Protein AF-D3AL12-F1 (afdb_monomer_lite)

Radius of gyration: 32.36 Å; chains: 1; bounding box: 87×73×78 Å

Organism: NCBI:txid566550

Structure (mmCIF, N/CA/C/O backbone):
data_AF-D3AL12-F1
#
_entry.id   AF-D3AL12-F1
#
loop_
_atom_site.group_PDB
_atom_site.id
_atom_site.type_symbol
_atom_site.label_atom_id
_atom_site.label_alt_id
_atom_site.label_comp_id
_atom_site.label_asym_id
_atom_site.label_entity_id
_atom_site.label_seq_id
_atom_site.pdbx_PDB_ins_code
_atom_site.Cartn_x
_atom_site.Cartn_y
_atom_site.Cartn_z
_atom_site.occupancy
_atom_site.B_iso_or_equiv
_atom_site.auth_seq_id
_atom_site.auth_comp_id
_atom_site.auth_asym_id
_atom_site.auth_atom_id
_atom_site.pdbx_PDB_model_num
ATOM 1 N N . MET A 1 1 ? 60.677 17.720 -54.239 1.00 54.62 1 MET A N 1
ATOM 2 C CA . MET A 1 1 ? 59.273 17.806 -53.771 1.00 54.62 1 MET A CA 1
ATOM 3 C C . MET A 1 1 ? 59.034 17.147 -52.414 1.00 54.62 1 MET A C 1
ATOM 5 O O . MET A 1 1 ? 58.864 17.892 -51.467 1.00 54.62 1 MET A O 1
ATOM 9 N N . PHE A 1 2 ? 59.067 15.814 -52.246 1.00 54.09 2 PHE A N 1
ATOM 10 C CA . PHE A 1 2 ? 58.870 15.206 -50.907 1.00 54.09 2 PHE A CA 1
ATOM 11 C C . PHE A 1 2 ? 60.016 15.479 -49.919 1.00 54.09 2 PHE A C 1
ATOM 13 O O . PHE A 1 2 ? 59.763 15.647 -48.732 1.00 54.09 2 PHE A O 1
ATOM 20 N N . ARG A 1 3 ? 61.263 15.560 -50.406 1.00 66.94 3 ARG A N 1
ATOM 21 C CA . ARG A 1 3 ? 62.426 15.942 -49.585 1.00 66.94 3 ARG A CA 1
ATOM 22 C C . ARG A 1 3 ? 62.374 17.410 -49.157 1.00 66.94 3 ARG A C 1
ATOM 24 O O . ARG A 1 3 ? 62.527 17.669 -47.975 1.00 66.94 3 ARG A O 1
ATOM 31 N N . ASP A 1 4 ? 62.018 18.321 -50.064 1.00 63.38 4 ASP A N 1
ATOM 32 C CA . ASP A 1 4 ? 61.821 19.741 -49.727 1.00 63.38 4 ASP A CA 1
ATOM 33 C C . ASP A 1 4 ? 60.682 19.941 -48.723 1.00 63.38 4 ASP A C 1
ATOM 35 O O . ASP A 1 4 ? 60.802 20.737 -47.802 1.00 63.38 4 ASP A O 1
ATOM 39 N N . LEU A 1 5 ? 59.586 19.183 -48.851 1.00 65.75 5 LEU A N 1
ATOM 40 C CA . LEU A 1 5 ? 58.476 19.238 -47.899 1.00 65.75 5 LEU A CA 1
ATOM 41 C C . LEU A 1 5 ? 58.889 18.717 -46.514 1.00 65.75 5 LEU A C 1
ATOM 43 O O . LEU A 1 5 ? 58.477 19.287 -45.508 1.00 65.75 5 LEU A O 1
ATOM 47 N N . LEU A 1 6 ? 59.726 17.674 -46.461 1.00 70.00 6 LEU A N 1
ATOM 48 C CA . LEU A 1 6 ? 60.298 17.146 -45.221 1.00 70.00 6 LEU A CA 1
ATOM 49 C C . LEU A 1 6 ? 61.289 18.119 -44.581 1.00 70.00 6 LEU A C 1
ATOM 51 O O . LEU A 1 6 ? 61.258 18.272 -43.365 1.00 70.00 6 LEU A O 1
ATOM 55 N N . ASP A 1 7 ? 62.136 18.778 -45.370 1.00 69.19 7 ASP A N 1
ATOM 56 C CA . ASP A 1 7 ? 63.105 19.756 -44.870 1.00 69.19 7 ASP A CA 1
ATOM 57 C C . ASP A 1 7 ? 62.412 21.035 -44.386 1.00 69.19 7 ASP A C 1
ATOM 59 O O . ASP A 1 7 ? 62.738 21.531 -43.310 1.00 69.19 7 ASP A O 1
ATOM 63 N N . ILE A 1 8 ? 61.357 21.489 -45.073 1.00 66.81 8 ILE A N 1
ATOM 64 C CA . ILE A 1 8 ? 60.475 22.562 -44.592 1.00 66.81 8 ILE A CA 1
ATOM 65 C C . ILE A 1 8 ? 59.798 22.140 -43.281 1.00 66.81 8 ILE A C 1
ATOM 67 O O . ILE A 1 8 ? 59.837 22.893 -42.312 1.00 66.81 8 ILE A O 1
ATOM 71 N N . LEU A 1 9 ? 59.238 20.927 -43.192 1.00 64.44 9 LEU A N 1
ATOM 72 C CA . LEU A 1 9 ? 58.668 20.401 -41.943 1.00 64.44 9 LEU A CA 1
ATOM 73 C C . LEU A 1 9 ? 59.709 20.363 -40.822 1.00 64.44 9 LEU A C 1
ATOM 75 O O . LEU A 1 9 ? 59.401 20.706 -39.687 1.00 64.44 9 LEU A O 1
ATOM 79 N N . LYS A 1 10 ? 60.945 19.975 -41.135 1.00 68.44 10 LYS A N 1
ATOM 80 C CA . LYS A 1 10 ? 62.045 19.840 -40.181 1.00 68.44 10 LYS A CA 1
ATOM 81 C C . LYS A 1 10 ? 62.538 21.194 -39.682 1.00 68.44 10 LYS A C 1
ATOM 83 O O . LYS A 1 10 ? 62.770 21.325 -38.483 1.00 68.44 10 LYS A O 1
ATOM 88 N N . ASP A 1 11 ? 62.631 22.197 -40.551 1.00 65.06 11 ASP A N 1
ATOM 89 C CA . ASP A 1 11 ? 62.989 23.571 -40.188 1.00 65.06 11 ASP A CA 1
ATOM 90 C C . ASP A 1 11 ? 61.861 24.280 -39.430 1.00 65.06 11 ASP A C 1
ATOM 92 O O . ASP A 1 11 ? 62.128 24.969 -38.440 1.00 65.06 11 ASP A O 1
ATOM 96 N N . PHE A 1 12 ? 60.595 24.042 -39.797 1.00 60.00 12 PHE A N 1
ATOM 97 C CA . PHE A 1 12 ? 59.445 24.464 -38.996 1.00 60.00 12 PHE A CA 1
ATOM 98 C C . PHE A 1 12 ? 59.455 23.786 -37.622 1.00 60.00 12 PHE A C 1
ATOM 100 O O . PHE A 1 12 ? 59.363 24.491 -36.622 1.00 60.00 12 PHE A O 1
ATOM 107 N N . LEU A 1 13 ? 59.667 22.465 -37.533 1.00 61.72 13 LEU A N 1
ATOM 108 C CA . LEU A 1 13 ? 59.820 21.753 -36.258 1.00 61.72 13 LEU A CA 1
ATOM 109 C C . LEU A 1 13 ? 60.964 22.339 -35.427 1.00 61.72 13 LEU A C 1
ATOM 111 O O . LEU A 1 13 ? 60.767 22.607 -34.250 1.00 61.72 13 LEU A O 1
ATOM 115 N N . LYS A 1 14 ? 62.140 22.594 -36.012 1.00 64.81 14 LYS A N 1
ATOM 116 C CA . LYS A 1 14 ? 63.306 23.148 -35.297 1.00 64.81 14 LYS A CA 1
ATOM 117 C C . LYS A 1 14 ? 63.025 24.536 -34.718 1.00 64.81 14 LYS A C 1
ATOM 119 O O . LYS A 1 14 ? 63.394 24.820 -33.580 1.00 64.81 14 LYS A O 1
ATOM 124 N N . LYS A 1 15 ? 62.352 25.392 -35.493 1.00 62.16 15 LYS A N 1
ATOM 125 C CA . LYS A 1 15 ? 61.996 26.765 -35.101 1.00 62.16 15 LYS A CA 1
ATOM 126 C C . LYS A 1 15 ? 60.856 26.792 -34.079 1.00 62.16 15 LYS A C 1
ATOM 128 O O . LYS A 1 15 ? 60.861 27.623 -33.175 1.00 62.16 15 LYS A O 1
ATOM 133 N N . ILE A 1 16 ? 59.930 25.841 -34.182 1.00 58.84 16 ILE A N 1
ATOM 134 C CA . ILE A 1 16 ? 58.832 25.627 -33.238 1.00 58.84 16 ILE A CA 1
ATOM 135 C C . ILE A 1 16 ? 59.374 25.050 -31.913 1.00 58.84 16 ILE A C 1
ATOM 137 O O . ILE A 1 16 ? 58.969 25.512 -30.848 1.00 58.84 16 ILE A O 1
ATOM 141 N N . ILE A 1 17 ? 60.344 24.121 -31.942 1.00 57.97 17 ILE A N 1
ATOM 142 C CA . ILE A 1 17 ? 60.950 23.456 -30.761 1.00 57.97 17 ILE A CA 1
ATOM 143 C C . ILE A 1 17 ? 61.729 24.423 -29.862 1.00 57.97 17 ILE A C 1
ATOM 145 O O . ILE A 1 17 ? 61.817 24.208 -28.656 1.00 57.97 17 ILE A O 1
ATOM 149 N N . SER A 1 18 ? 62.232 25.532 -30.408 1.00 60.66 18 SER A N 1
ATOM 150 C CA . SER A 1 18 ? 62.944 26.552 -29.629 1.00 60.66 18 SER A CA 1
ATOM 151 C C . SER A 1 18 ? 62.021 27.448 -28.780 1.00 60.66 18 SER A C 1
ATOM 153 O O . SER A 1 18 ? 62.519 28.275 -28.013 1.00 60.66 18 SER A O 1
ATOM 155 N N . SER A 1 19 ? 60.692 27.31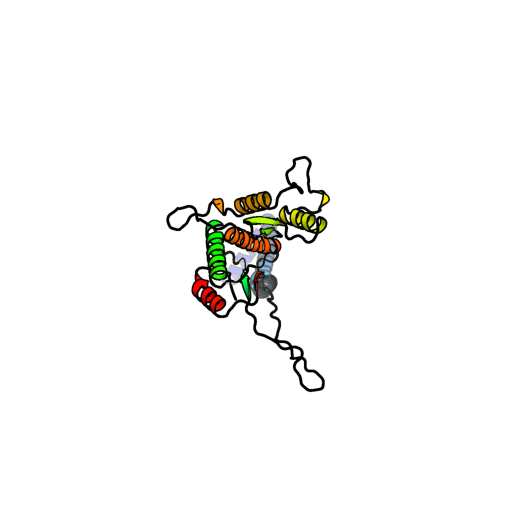8 -28.898 1.00 68.69 19 SER A N 1
ATOM 156 C CA . SER A 1 19 ? 59.721 28.149 -28.180 1.00 68.69 19 SER A CA 1
ATOM 157 C C . SER A 1 19 ? 59.161 27.433 -26.949 1.00 68.69 19 SER A C 1
ATOM 159 O O . SER A 1 19 ? 58.589 26.348 -27.049 1.00 68.69 19 SER A O 1
ATOM 161 N N . ARG A 1 20 ? 59.237 28.085 -25.778 1.00 67.31 20 ARG A N 1
ATOM 162 C CA . ARG A 1 20 ? 58.639 27.612 -24.507 1.00 67.31 20 ARG A CA 1
ATOM 163 C C . ARG A 1 20 ? 57.138 27.297 -24.636 1.00 67.31 20 ARG A C 1
ATOM 165 O O . ARG A 1 20 ? 56.613 26.483 -23.883 1.00 67.31 20 ARG A O 1
ATOM 172 N N . LEU A 1 21 ? 56.469 27.907 -25.616 1.00 71.88 21 LEU A N 1
ATOM 173 C CA . LEU A 1 21 ? 55.052 27.714 -25.920 1.00 71.88 21 LEU A CA 1
ATOM 174 C C . LEU A 1 21 ? 54.753 26.341 -26.560 1.00 71.88 21 LEU A C 1
ATOM 176 O O . LEU A 1 21 ? 53.664 25.809 -26.363 1.00 71.88 21 LEU A O 1
ATOM 180 N N . LEU A 1 22 ? 55.714 25.734 -27.275 1.00 74.19 22 LEU A N 1
ATOM 181 C CA . LEU A 1 22 ? 55.551 24.390 -27.851 1.00 74.19 22 LEU A CA 1
ATOM 182 C C . LEU A 1 22 ? 55.532 23.334 -26.743 1.00 74.19 22 LEU A C 1
ATOM 184 O O . LEU A 1 22 ? 54.656 22.476 -26.726 1.00 74.19 22 LEU A O 1
ATOM 188 N N . VAL A 1 23 ? 56.461 23.416 -25.787 1.00 77.12 23 VAL A N 1
ATOM 189 C CA . VAL A 1 23 ? 56.528 22.459 -24.669 1.00 77.12 23 VAL A CA 1
ATOM 190 C C . VAL A 1 23 ? 55.186 22.406 -23.931 1.00 77.12 23 VAL A C 1
ATOM 192 O O . VAL A 1 23 ? 54.671 21.321 -23.673 1.00 77.12 23 VAL A O 1
ATOM 195 N N . LEU A 1 24 ? 54.567 23.567 -23.692 1.00 79.44 24 LEU A N 1
ATOM 196 C CA . LEU A 1 24 ? 53.221 23.658 -23.125 1.00 79.44 24 LEU A CA 1
ATOM 197 C C . LEU A 1 24 ? 52.155 23.029 -24.043 1.00 79.44 24 LEU A C 1
ATOM 199 O O . LEU A 1 24 ? 51.306 22.278 -23.572 1.00 79.44 24 LEU A O 1
ATOM 203 N N . GLY A 1 25 ? 52.223 23.284 -25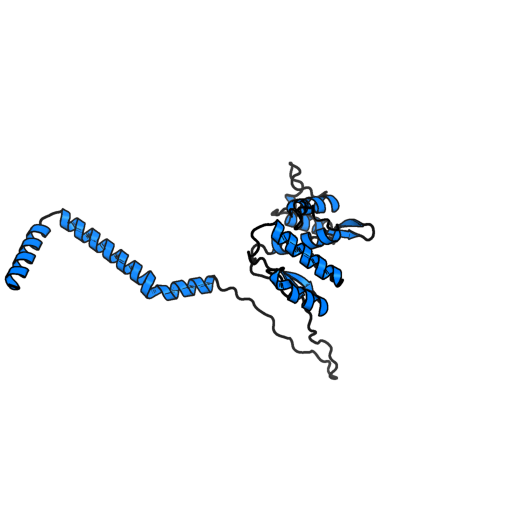.353 1.00 82.69 25 GLY A N 1
ATOM 204 C CA . GLY A 1 25 ? 51.312 22.702 -26.342 1.00 82.69 25 GLY A CA 1
ATOM 205 C C . GLY A 1 25 ? 51.366 21.172 -26.405 1.00 82.69 25 GLY A C 1
ATOM 206 O O . GLY A 1 25 ? 50.322 20.528 -26.443 1.00 82.69 25 GLY A O 1
ATOM 207 N N . VAL A 1 26 ? 52.560 20.574 -26.349 1.00 83.81 26 VAL A N 1
ATOM 208 C CA . VAL A 1 26 ? 52.730 19.109 -26.337 1.00 83.81 26 VAL A CA 1
ATOM 209 C C . VAL A 1 26 ? 52.157 18.499 -25.066 1.00 83.81 26 VAL A C 1
ATOM 211 O O . VAL A 1 26 ? 51.482 17.476 -25.146 1.00 83.81 26 VAL A O 1
ATOM 214 N N . ILE A 1 27 ? 52.365 19.135 -23.910 1.00 85.69 27 ILE A N 1
ATOM 215 C CA . ILE A 1 27 ? 51.785 18.673 -22.643 1.00 85.69 27 ILE A CA 1
ATOM 216 C C . ILE A 1 27 ? 50.254 18.714 -22.718 1.00 85.69 27 ILE A C 1
ATOM 218 O O . ILE A 1 27 ? 49.603 17.720 -22.398 1.00 85.69 27 ILE A O 1
ATOM 222 N N . CYS A 1 28 ? 49.672 19.809 -23.216 1.00 86.38 28 CYS A N 1
ATOM 223 C CA . CYS A 1 28 ? 48.225 19.912 -23.404 1.00 86.38 28 CYS A CA 1
ATOM 224 C C . CYS A 1 28 ? 47.688 18.837 -24.361 1.00 86.38 28 CYS A C 1
ATOM 226 O O . CYS A 1 28 ? 46.698 18.182 -24.044 1.00 86.38 28 CYS A O 1
ATOM 228 N N . ILE A 1 29 ? 48.344 18.610 -25.503 1.00 89.75 29 ILE A N 1
ATOM 229 C CA . ILE A 1 29 ? 47.936 17.576 -26.467 1.00 89.75 29 ILE A CA 1
ATOM 230 C C . ILE A 1 29 ? 48.035 16.179 -25.846 1.00 89.75 29 ILE A C 1
ATOM 232 O O . ILE A 1 29 ? 47.125 15.374 -26.029 1.00 89.75 29 ILE A O 1
ATOM 236 N N . ALA A 1 30 ? 49.085 15.892 -25.075 1.00 90.62 30 ALA A N 1
ATOM 237 C CA . ALA A 1 30 ? 49.233 14.615 -24.382 1.00 90.62 30 ALA A CA 1
ATOM 238 C C . ALA A 1 30 ? 48.115 14.390 -23.348 1.00 90.62 30 ALA A C 1
ATOM 240 O O . ALA A 1 30 ? 47.556 13.295 -23.271 1.00 90.62 30 ALA A O 1
ATOM 241 N N . MET A 1 31 ? 47.730 15.430 -22.601 1.00 91.69 31 MET A N 1
ATOM 242 C CA . MET A 1 31 ? 46.594 15.369 -21.674 1.00 91.69 31 MET A CA 1
ATOM 243 C C . MET A 1 31 ? 45.267 15.131 -22.406 1.00 91.69 31 MET A C 1
ATOM 245 O O . MET A 1 31 ? 44.483 14.277 -21.988 1.00 91.69 31 MET A O 1
ATOM 249 N N . TYR A 1 32 ? 45.028 15.830 -23.521 1.00 92.50 32 TYR A N 1
ATOM 250 C CA . TYR A 1 32 ? 43.837 15.621 -24.349 1.00 92.50 32 TYR A CA 1
ATOM 251 C C . TYR A 1 32 ? 43.793 14.217 -24.952 1.00 92.50 32 TYR A C 1
ATOM 253 O O . TYR A 1 32 ? 42.749 13.571 -24.907 1.00 92.50 32 TYR A O 1
ATOM 261 N N . ALA A 1 33 ? 44.917 13.706 -25.455 1.00 93.81 33 ALA A N 1
ATOM 262 C CA . ALA A 1 33 ? 45.008 12.342 -25.966 1.00 93.81 33 ALA A CA 1
ATOM 263 C C . ALA A 1 33 ? 44.697 11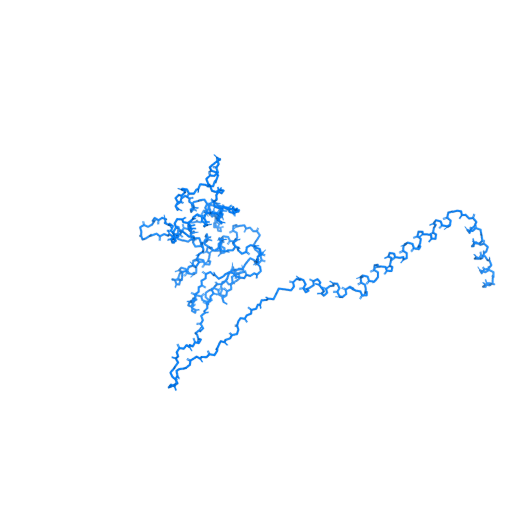.308 -24.871 1.00 93.81 33 ALA A C 1
ATOM 265 O O . ALA A 1 33 ? 43.967 10.350 -25.123 1.00 93.81 33 ALA A O 1
ATOM 266 N N . GLY A 1 34 ? 45.170 11.535 -23.639 1.00 93.44 34 GLY A N 1
ATOM 267 C CA . GLY A 1 34 ? 44.828 10.704 -22.483 1.00 93.44 34 GLY A CA 1
ATOM 268 C C . GLY A 1 34 ? 43.331 10.714 -22.155 1.00 93.44 34 GLY A C 1
ATOM 269 O O . GLY A 1 34 ? 42.748 9.659 -21.903 1.00 93.44 34 GLY A O 1
ATOM 270 N N . LEU A 1 35 ? 42.682 11.881 -22.214 1.00 91.00 35 LEU A N 1
ATOM 271 C CA . LEU A 1 35 ? 41.234 12.005 -22.011 1.00 91.00 35 LEU A CA 1
ATOM 272 C C . LEU A 1 35 ? 40.434 11.314 -23.118 1.00 91.00 35 LEU A C 1
ATOM 274 O O . LEU A 1 35 ? 39.498 10.580 -22.811 1.00 91.00 35 LEU A O 1
ATOM 278 N N . ILE A 1 36 ? 40.822 11.499 -24.382 1.00 93.38 36 ILE A N 1
ATOM 279 C CA . ILE A 1 36 ? 40.181 10.844 -25.530 1.00 93.38 36 ILE A CA 1
ATOM 280 C C . ILE A 1 36 ? 40.314 9.326 -25.409 1.00 93.38 36 ILE A C 1
ATOM 282 O O . ILE A 1 36 ? 39.330 8.615 -25.581 1.00 93.38 36 ILE A O 1
ATOM 286 N N . HIS A 1 37 ? 41.497 8.823 -25.049 1.00 92.00 37 HIS A N 1
ATOM 287 C CA . HIS A 1 37 ? 41.706 7.395 -24.829 1.00 92.00 37 HIS A CA 1
ATOM 288 C C . HIS A 1 37 ? 40.830 6.858 -23.689 1.00 92.00 37 HIS A C 1
ATOM 290 O O . HIS A 1 37 ? 40.201 5.810 -23.832 1.00 92.00 37 HIS A O 1
ATOM 296 N N . LYS A 1 38 ? 40.736 7.589 -22.571 1.00 89.38 38 LYS A N 1
ATOM 297 C CA . LYS A 1 38 ? 39.891 7.196 -21.437 1.00 89.38 38 LYS A CA 1
ATOM 298 C C . LYS A 1 38 ? 38.402 7.209 -21.789 1.00 89.38 38 LYS A C 1
ATOM 300 O O . LYS A 1 38 ? 37.692 6.283 -21.408 1.00 89.38 38 LYS A O 1
ATOM 305 N N . LEU A 1 39 ? 37.943 8.217 -22.532 1.00 87.69 39 LEU A N 1
ATOM 306 C CA . LEU A 1 39 ? 36.569 8.292 -23.031 1.00 87.69 39 LEU A CA 1
ATOM 307 C C . LEU A 1 39 ? 36.269 7.159 -24.009 1.00 87.69 39 LEU A C 1
ATOM 309 O O . LEU A 1 39 ? 35.243 6.510 -23.867 1.00 87.69 39 LEU A O 1
ATOM 313 N N . PHE A 1 40 ? 37.179 6.865 -24.937 1.00 90.12 40 PHE A N 1
ATOM 314 C CA . PHE A 1 40 ? 37.031 5.749 -25.867 1.00 90.12 40 PHE A CA 1
ATOM 315 C C . PHE A 1 40 ? 36.944 4.409 -25.127 1.00 90.12 40 PHE A C 1
ATOM 317 O O . PHE A 1 40 ? 36.085 3.588 -25.429 1.00 90.12 40 PHE A O 1
ATOM 324 N N . ASN A 1 41 ? 37.782 4.200 -24.111 1.00 87.50 41 ASN A N 1
ATOM 325 C CA . ASN A 1 41 ? 37.744 2.982 -23.309 1.00 87.50 41 ASN A CA 1
ATOM 326 C C . ASN A 1 41 ? 36.416 2.856 -22.533 1.00 87.50 41 ASN A C 1
ATOM 328 O O . ASN A 1 41 ? 35.783 1.809 -22.558 1.00 87.50 41 ASN A O 1
ATOM 332 N N . LEU A 1 42 ? 35.929 3.938 -21.918 1.00 83.31 42 LEU A N 1
ATOM 333 C CA . LEU A 1 42 ? 34.647 3.926 -21.199 1.00 83.31 42 LEU A CA 1
ATOM 334 C C . LEU A 1 42 ? 33.423 3.796 -22.115 1.00 83.31 42 LEU A C 1
ATOM 336 O O . LEU A 1 42 ? 32.471 3.122 -21.743 1.00 83.31 42 LEU A O 1
ATOM 340 N N . GLN A 1 43 ? 33.426 4.442 -23.281 1.00 81.00 43 GLN A N 1
ATOM 341 C CA . GLN A 1 43 ? 32.255 4.512 -24.161 1.00 81.00 43 GLN A CA 1
ATOM 342 C C . GLN A 1 43 ? 32.193 3.374 -25.181 1.00 81.00 43 GLN A C 1
ATOM 344 O O . GLN A 1 43 ? 31.110 2.869 -25.449 1.00 81.00 43 GLN A O 1
ATOM 349 N N . ILE A 1 44 ? 33.326 2.984 -25.772 1.00 81.81 44 ILE A N 1
ATOM 350 C CA . ILE A 1 44 ? 33.375 1.995 -26.862 1.00 81.81 44 ILE A CA 1
ATOM 351 C C . ILE A 1 44 ? 33.767 0.617 -26.329 1.00 81.81 44 ILE A C 1
ATOM 353 O O . ILE A 1 44 ? 33.138 -0.368 -26.692 1.00 81.81 44 ILE A O 1
ATOM 357 N N . VAL A 1 45 ? 34.800 0.533 -25.483 1.00 82.75 45 VAL A N 1
ATOM 358 C CA . VAL A 1 45 ? 35.333 -0.766 -25.024 1.00 82.75 45 VAL A CA 1
ATOM 359 C C . VAL A 1 45 ? 34.496 -1.336 -23.879 1.00 82.75 45 VAL A C 1
ATOM 361 O O . VAL A 1 45 ? 34.080 -2.486 -23.939 1.00 82.75 45 VAL A O 1
ATOM 364 N N . ASN A 1 46 ? 34.200 -0.518 -22.868 1.00 82.44 46 ASN A N 1
ATOM 365 C CA . ASN A 1 46 ? 33.430 -0.918 -21.686 1.00 82.44 46 ASN A CA 1
ATOM 366 C C . ASN A 1 46 ? 31.994 -0.382 -21.698 1.00 82.44 46 ASN A C 1
ATOM 368 O O . ASN A 1 46 ? 31.294 -0.521 -20.700 1.00 82.44 46 ASN A O 1
ATOM 372 N N . GLY A 1 47 ? 31.549 0.247 -22.791 1.00 78.69 47 GLY A N 1
ATOM 373 C CA . GLY A 1 47 ? 30.212 0.840 -22.861 1.00 78.69 47 GLY A CA 1
ATOM 374 C C . GLY A 1 47 ? 29.112 -0.206 -22.701 1.00 78.69 47 GLY A C 1
ATOM 375 O O . GLY A 1 47 ? 28.169 0.004 -21.947 1.00 78.69 47 GLY A O 1
ATOM 376 N N . GLU A 1 48 ? 29.276 -1.361 -23.351 1.00 76.00 48 GLU A N 1
ATOM 377 C CA . GLU A 1 48 ? 28.334 -2.479 -23.255 1.00 76.00 48 GLU A CA 1
ATOM 378 C C . GLU A 1 48 ? 28.316 -3.093 -21.851 1.00 76.00 48 GLU A C 1
ATOM 380 O O . GLU A 1 48 ? 27.247 -3.339 -21.303 1.00 76.00 48 GLU A O 1
ATOM 385 N N . GLN A 1 49 ? 29.481 -3.276 -21.226 1.00 78.44 49 GLN A N 1
ATOM 386 C CA . GLN A 1 49 ? 29.559 -3.800 -19.864 1.00 78.44 49 GLN A CA 1
ATOM 387 C C . GLN A 1 49 ? 28.977 -2.814 -18.844 1.00 78.44 49 GLN A C 1
ATOM 389 O O . GLN A 1 49 ? 28.187 -3.216 -18.004 1.00 78.44 49 GLN A O 1
ATOM 394 N N . ALA A 1 50 ? 29.287 -1.521 -18.954 1.00 76.38 50 ALA A N 1
ATOM 395 C CA . ALA A 1 50 ? 28.716 -0.492 -18.089 1.00 76.38 50 ALA A CA 1
ATOM 396 C C . ALA A 1 50 ? 27.194 -0.365 -18.264 1.00 76.38 50 ALA A C 1
ATOM 398 O O . ALA A 1 50 ? 26.482 -0.117 -17.292 1.00 76.38 50 ALA A O 1
ATOM 399 N N . LEU A 1 51 ? 26.690 -0.552 -19.490 1.00 74.94 51 LEU A N 1
ATOM 400 C CA . LEU A 1 51 ? 25.257 -0.607 -19.762 1.00 74.94 51 LEU A CA 1
ATOM 401 C C . LEU A 1 51 ? 24.625 -1.858 -19.147 1.00 74.94 51 LEU A C 1
ATOM 403 O O . LEU A 1 51 ? 23.598 -1.738 -18.491 1.00 74.94 51 LEU A O 1
ATOM 407 N N . ASN A 1 52 ? 25.235 -3.031 -19.316 1.00 75.75 52 ASN A N 1
ATOM 408 C CA . ASN A 1 52 ? 24.738 -4.281 -18.743 1.00 75.75 52 ASN A CA 1
ATOM 409 C C . ASN A 1 52 ? 24.768 -4.260 -17.211 1.00 75.75 52 ASN A C 1
ATOM 411 O O . ASN A 1 52 ? 23.774 -4.625 -16.596 1.00 75.75 52 ASN A O 1
ATOM 415 N N . ASP A 1 53 ? 25.835 -3.756 -16.591 1.00 76.31 53 ASP A N 1
ATOM 416 C CA . ASP A 1 53 ? 25.923 -3.575 -15.138 1.00 76.31 53 ASP A CA 1
ATOM 417 C C . ASP A 1 53 ? 24.837 -2.603 -14.644 1.00 76.31 53 ASP A C 1
ATOM 419 O O . ASP A 1 53 ? 24.202 -2.836 -13.615 1.00 76.31 53 ASP A O 1
ATOM 423 N N . TYR A 1 54 ? 24.563 -1.529 -15.396 1.00 68.44 54 TYR A N 1
ATOM 424 C CA . TYR A 1 54 ? 23.469 -0.601 -15.096 1.00 68.44 54 TYR A CA 1
ATOM 425 C C . TYR A 1 54 ? 22.087 -1.248 -15.257 1.00 68.44 54 TYR A C 1
ATOM 427 O O . TYR A 1 54 ? 21.204 -1.056 -14.417 1.00 68.44 54 TYR A O 1
ATOM 435 N N . MET A 1 55 ? 21.891 -2.035 -16.315 1.00 66.00 55 MET A N 1
ATOM 436 C CA . MET A 1 55 ? 20.661 -2.790 -16.537 1.00 66.00 55 MET A CA 1
ATOM 437 C C . MET A 1 55 ? 20.449 -3.817 -15.428 1.00 66.00 55 MET A C 1
ATOM 439 O O . MET A 1 55 ? 19.348 -3.884 -14.900 1.00 66.00 55 MET A O 1
ATOM 443 N N . GLN A 1 56 ? 21.493 -4.526 -15.001 1.00 62.03 56 GLN A N 1
ATOM 444 C CA . GLN A 1 56 ? 21.436 -5.524 -13.935 1.00 62.03 56 GLN A CA 1
ATOM 445 C C . GLN A 1 56 ? 21.197 -4.891 -12.554 1.00 62.03 56 GLN A C 1
ATOM 447 O O . GLN A 1 56 ? 20.455 -5.440 -11.747 1.00 62.03 56 GLN A O 1
ATOM 452 N N . LEU A 1 57 ? 21.752 -3.702 -12.286 1.00 64.69 57 LEU A N 1
ATOM 453 C CA . LEU A 1 57 ? 21.406 -2.890 -11.107 1.00 64.69 57 LEU A CA 1
ATOM 454 C C . LEU A 1 57 ? 19.934 -2.447 -11.106 1.00 64.69 57 LEU A C 1
ATOM 456 O O . LEU A 1 57 ? 19.360 -2.199 -10.045 1.00 64.69 57 LEU A O 1
ATOM 460 N N . THR A 1 58 ? 19.340 -2.316 -12.292 1.00 57.31 58 THR A N 1
ATOM 461 C CA . THR A 1 58 ? 17.943 -1.904 -12.480 1.00 57.31 58 THR A CA 1
ATOM 462 C C . THR A 1 58 ? 16.996 -3.106 -12.568 1.00 57.31 58 THR A C 1
ATOM 464 O O . THR A 1 58 ? 15.793 -2.953 -12.349 1.00 57.31 58 THR A O 1
ATOM 467 N N . GLU A 1 59 ? 17.519 -4.299 -12.852 1.00 57.53 59 GLU A N 1
ATOM 468 C CA . GLU A 1 59 ? 16.760 -5.533 -13.009 1.00 57.53 59 GLU A CA 1
ATOM 469 C C . GLU A 1 59 ? 16.172 -5.961 -11.661 1.00 57.53 59 GLU A C 1
ATOM 471 O O . GLU A 1 59 ? 16.872 -6.325 -10.716 1.00 57.53 59 GLU A O 1
ATOM 476 N N . GLN A 1 60 ? 14.847 -5.888 -11.564 1.00 56.12 60 GLN A N 1
ATOM 477 C CA . GLN A 1 60 ? 14.108 -6.312 -10.383 1.00 56.12 60 GLN A CA 1
ATOM 478 C C . GLN A 1 60 ? 13.693 -7.769 -10.571 1.00 56.12 60 GLN A C 1
ATOM 480 O O . GLN A 1 60 ? 12.924 -8.098 -11.475 1.00 56.12 60 GLN A O 1
ATOM 485 N N . THR A 1 61 ? 14.191 -8.658 -9.714 1.00 56.59 61 THR A N 1
ATOM 486 C CA . THR A 1 61 ? 13.831 -10.078 -9.764 1.00 56.59 61 THR A CA 1
ATOM 487 C C . THR A 1 61 ? 12.521 -10.315 -9.013 1.00 56.59 61 THR A C 1
ATOM 489 O O . THR A 1 61 ? 12.481 -10.410 -7.787 1.00 56.59 61 THR A O 1
ATOM 492 N N . LEU A 1 62 ? 11.414 -10.424 -9.750 1.00 54.66 62 LEU A N 1
ATOM 493 C CA . LEU A 1 62 ? 10.132 -10.851 -9.189 1.00 54.66 62 LEU A CA 1
ATOM 494 C C . LEU A 1 62 ? 10.123 -12.380 -9.084 1.00 54.66 62 LEU A C 1
ATOM 496 O O . LEU A 1 62 ? 10.042 -13.090 -10.084 1.00 54.66 62 LEU A O 1
ATOM 500 N N . THR A 1 63 ? 10.244 -12.902 -7.864 1.00 55.50 63 THR A N 1
ATOM 501 C CA . THR A 1 63 ? 10.242 -14.353 -7.630 1.00 55.50 63 THR A CA 1
ATOM 502 C C . THR A 1 63 ? 8.806 -14.854 -7.493 1.00 55.50 63 THR A C 1
ATOM 504 O O . THR A 1 63 ? 8.132 -14.547 -6.513 1.00 55.50 63 THR A O 1
ATOM 507 N N . THR A 1 64 ? 8.336 -15.662 -8.443 1.00 61.50 64 THR A N 1
ATOM 508 C CA . THR A 1 64 ? 7.026 -16.327 -8.360 1.00 61.50 64 THR A CA 1
ATOM 509 C C . THR A 1 64 ? 7.166 -17.714 -7.737 1.00 61.50 64 THR A C 1
ATOM 511 O O . THR A 1 64 ? 7.960 -18.532 -8.206 1.00 61.50 64 THR A O 1
ATOM 514 N N . ALA A 1 65 ? 6.390 -18.011 -6.694 1.00 69.44 65 ALA A N 1
ATOM 515 C CA . ALA A 1 65 ? 6.391 -19.334 -6.076 1.00 69.44 65 ALA A CA 1
ATOM 516 C C . ALA A 1 65 ? 5.734 -20.376 -7.001 1.00 69.44 65 ALA A C 1
ATOM 518 O O . ALA A 1 65 ? 4.620 -20.180 -7.478 1.00 69.44 65 ALA A O 1
ATOM 519 N N . GLY A 1 66 ? 6.411 -21.503 -7.239 1.00 71.19 66 GLY A N 1
ATOM 520 C CA . GLY A 1 66 ? 5.834 -22.637 -7.967 1.00 71.19 66 GLY A CA 1
ATOM 521 C C . GLY A 1 66 ? 4.774 -23.394 -7.153 1.00 71.19 66 GLY A C 1
ATOM 522 O O . GLY A 1 66 ? 4.706 -23.287 -5.926 1.00 71.19 66 GLY A O 1
ATOM 523 N N . THR A 1 67 ? 3.959 -24.212 -7.825 1.00 75.56 67 THR A N 1
ATOM 524 C CA . THR A 1 67 ? 2.944 -25.061 -7.177 1.00 75.56 67 THR A CA 1
ATOM 525 C C . THR A 1 67 ? 3.581 -26.142 -6.299 1.00 75.56 67 THR A C 1
ATOM 527 O O . THR A 1 67 ? 4.527 -26.810 -6.720 1.00 75.56 67 THR A O 1
ATOM 530 N N . ARG A 1 68 ? 3.042 -26.365 -5.092 1.00 80.62 68 ARG A N 1
ATOM 531 C CA . ARG A 1 68 ? 3.521 -27.413 -4.169 1.00 80.62 68 ARG A CA 1
ATOM 532 C C . ARG A 1 68 ? 2.968 -28.794 -4.548 1.00 80.62 68 ARG A C 1
ATOM 534 O O . ARG A 1 68 ? 1.994 -28.895 -5.277 1.00 80.62 68 ARG A O 1
ATOM 541 N N . GLY A 1 69 ? 3.561 -29.880 -4.055 1.00 85.94 69 GLY A N 1
ATOM 542 C CA . GLY A 1 69 ? 2.964 -31.217 -4.185 1.00 85.94 69 GLY A CA 1
ATOM 543 C C . GLY A 1 69 ? 1.786 -31.416 -3.221 1.00 85.94 69 GLY A C 1
ATOM 544 O O . GLY A 1 69 ? 1.787 -30.855 -2.127 1.00 85.94 69 GLY A O 1
ATOM 545 N N . ASN A 1 70 ? 0.803 -32.237 -3.602 1.00 90.25 70 ASN A N 1
ATOM 546 C CA . ASN A 1 70 ? -0.271 -32.653 -2.692 1.00 90.25 70 ASN A CA 1
ATOM 547 C C . ASN A 1 70 ? 0.276 -33.606 -1.613 1.00 90.25 70 ASN A C 1
ATOM 549 O O . ASN A 1 70 ? 1.139 -34.439 -1.895 1.00 90.25 70 ASN A O 1
ATOM 553 N N . ILE A 1 71 ? -0.261 -33.519 -0.395 1.00 92.31 71 ILE A N 1
ATOM 554 C CA . ILE A 1 71 ? 0.086 -34.402 0.726 1.00 92.31 71 ILE A CA 1
ATOM 555 C C . ILE A 1 71 ? -1.037 -35.417 0.913 1.00 92.31 71 ILE A C 1
ATOM 557 O O . ILE A 1 71 ? -2.202 -35.038 1.048 1.00 92.31 71 ILE A O 1
ATOM 561 N N . TYR A 1 72 ? -0.675 -36.698 0.957 1.00 93.81 72 TYR A N 1
ATOM 562 C CA . TYR A 1 72 ? -1.595 -37.816 1.148 1.00 93.81 72 TYR A CA 1
ATOM 563 C C . TYR A 1 72 ? -1.274 -38.559 2.448 1.00 93.81 72 TYR A C 1
ATOM 565 O O . TYR A 1 72 ? -0.113 -38.675 2.836 1.00 93.81 72 TYR A O 1
ATOM 573 N N . ASP A 1 73 ? -2.304 -39.081 3.107 1.00 94.50 73 ASP A N 1
ATOM 574 C CA . ASP A 1 73 ? -2.168 -40.059 4.188 1.00 94.50 73 ASP A CA 1
ATOM 575 C C . ASP A 1 73 ? -1.706 -41.426 3.635 1.00 94.50 73 ASP A C 1
ATOM 577 O O . ASP A 1 73 ? -1.789 -41.683 2.432 1.00 94.50 73 ASP A O 1
ATOM 581 N N . ARG A 1 74 ? -1.291 -42.356 4.507 1.00 92.50 74 ARG A N 1
ATOM 582 C CA . ARG A 1 74 ? -0.867 -43.729 4.160 1.00 92.50 74 ARG A CA 1
ATOM 583 C C . ARG A 1 74 ? -1.900 -44.491 3.318 1.00 92.50 74 ARG A C 1
ATOM 585 O O . ARG A 1 74 ? -1.537 -45.384 2.563 1.00 92.50 74 ARG A O 1
ATOM 592 N N . ASN A 1 75 ? -3.177 -44.131 3.442 1.00 92.75 75 ASN A N 1
ATOM 593 C CA . ASN A 1 75 ? -4.289 -44.737 2.707 1.00 92.75 75 ASN A CA 1
ATOM 594 C C . ASN A 1 75 ? -4.626 -44.007 1.388 1.00 92.75 75 ASN A C 1
ATOM 596 O O . ASN A 1 75 ? -5.662 -44.281 0.790 1.00 92.75 75 ASN A O 1
ATOM 600 N N . GLY A 1 76 ? -3.811 -43.039 0.952 1.00 89.56 76 GLY A N 1
ATOM 601 C CA . GLY A 1 76 ? -4.039 -42.269 -0.277 1.00 89.56 76 GLY A CA 1
ATOM 602 C C . GLY A 1 76 ? -5.087 -41.155 -0.155 1.00 89.56 76 GLY A C 1
ATOM 603 O O . GLY A 1 76 ? -5.474 -40.565 -1.161 1.00 89.56 76 GLY A O 1
ATOM 604 N N . LYS A 1 77 ? -5.555 -40.832 1.059 1.00 92.94 77 LYS A N 1
ATOM 605 C CA . LYS A 1 77 ? -6.479 -39.712 1.291 1.00 92.94 77 LYS A CA 1
ATOM 606 C C . LYS A 1 77 ? -5.717 -38.389 1.266 1.00 92.94 77 LYS A C 1
ATOM 608 O O . LYS A 1 77 ? -4.763 -38.225 2.018 1.00 92.94 77 LYS A O 1
ATOM 613 N N . VAL A 1 78 ? -6.161 -37.441 0.444 1.00 90.00 78 VAL A N 1
ATOM 614 C CA . VAL A 1 78 ? -5.593 -36.085 0.387 1.00 90.00 78 VAL A CA 1
ATOM 615 C C . VAL A 1 78 ? -5.786 -35.384 1.736 1.00 90.00 78 VAL A C 1
ATOM 617 O O . VAL A 1 78 ? -6.912 -35.265 2.219 1.00 90.00 78 VAL A O 1
ATOM 620 N N . LEU A 1 79 ? -4.688 -34.917 2.328 1.00 90.19 79 LEU A N 1
ATOM 621 C CA . LEU A 1 79 ? -4.662 -34.108 3.551 1.00 90.19 79 LEU A CA 1
ATOM 622 C C . LEU A 1 79 ? -4.414 -32.627 3.249 1.00 90.19 79 LEU A C 1
ATOM 624 O O . LEU A 1 79 ? -4.952 -31.764 3.935 1.00 90.19 79 LEU A O 1
ATOM 628 N N . ALA A 1 80 ? -3.628 -32.333 2.213 1.00 87.44 80 ALA A N 1
ATOM 629 C CA . ALA A 1 80 ? -3.402 -30.977 1.728 1.00 87.44 80 ALA A CA 1
ATOM 630 C C . ALA A 1 80 ? -3.288 -30.983 0.203 1.00 87.44 80 ALA A C 1
ATOM 632 O O . ALA A 1 80 ? -2.593 -31.824 -0.371 1.00 87.44 80 ALA A O 1
ATOM 633 N N . TYR A 1 81 ? -3.968 -30.042 -0.444 1.00 85.62 81 TYR A N 1
ATOM 634 C CA . TYR A 1 81 ? -3.948 -29.857 -1.890 1.00 85.62 81 TYR A CA 1
ATOM 635 C C . TYR A 1 81 ? -3.814 -28.376 -2.229 1.00 85.62 81 TYR A C 1
ATOM 637 O O . TYR A 1 81 ? -4.134 -27.516 -1.406 1.00 85.62 81 TYR A O 1
ATOM 645 N N . ASN A 1 82 ? -3.358 -28.077 -3.444 1.00 80.00 82 ASN A N 1
ATOM 646 C CA . ASN A 1 82 ? -3.377 -26.703 -3.937 1.00 80.00 82 ASN A CA 1
ATOM 647 C C . ASN A 1 82 ? -4.776 -26.351 -4.430 1.00 80.00 82 ASN A C 1
ATOM 649 O O . ASN A 1 82 ? -5.337 -27.051 -5.274 1.00 80.00 82 ASN A O 1
ATOM 653 N N . LYS A 1 83 ? -5.300 -25.229 -3.949 1.00 79.75 83 LYS A N 1
ATOM 654 C CA . LYS A 1 83 ? -6.487 -24.591 -4.503 1.00 79.75 83 LYS A CA 1
ATOM 655 C C . LYS A 1 83 ? -6.042 -23.313 -5.203 1.00 79.75 83 LYS A C 1
ATOM 657 O O . LYS A 1 83 ? -5.275 -22.548 -4.623 1.00 79.75 83 LYS A O 1
ATOM 662 N N . LEU A 1 84 ? -6.507 -23.106 -6.433 1.00 78.75 84 LEU A N 1
ATOM 663 C CA . LEU A 1 84 ? -6.322 -21.829 -7.109 1.00 78.75 84 LEU A CA 1
ATOM 664 C C . LEU A 1 84 ? -7.094 -20.761 -6.330 1.00 78.75 84 LEU A C 1
ATOM 666 O O . LEU A 1 84 ? -8.265 -20.956 -6.002 1.00 78.75 84 LEU A O 1
ATOM 670 N N . ALA A 1 85 ? -6.409 -19.684 -5.972 1.00 81.38 85 ALA A N 1
ATOM 671 C CA . ALA A 1 85 ? -6.982 -18.561 -5.255 1.00 81.38 85 ALA A CA 1
ATOM 672 C C . ALA A 1 85 ? -6.414 -17.290 -5.871 1.00 81.38 85 ALA A C 1
ATOM 674 O O . ALA A 1 85 ? -5.201 -17.080 -5.835 1.00 81.38 85 ALA A O 1
ATOM 675 N N . TYR A 1 86 ? -7.294 -16.482 -6.445 1.00 84.69 86 TYR A N 1
ATOM 676 C CA . TYR A 1 86 ? -6.935 -15.202 -7.026 1.00 84.69 86 TYR A CA 1
ATOM 677 C C . TYR A 1 86 ? -6.798 -14.145 -5.935 1.00 84.69 86 TYR A C 1
ATOM 679 O O . TYR A 1 86 ? -7.446 -14.219 -4.881 1.00 84.69 86 TYR A O 1
ATOM 687 N N . SER A 1 87 ? -5.928 -13.168 -6.167 1.00 88.62 87 SER A N 1
ATOM 688 C CA . SER A 1 87 ? -5.708 -12.078 -5.227 1.00 88.62 87 SER A CA 1
ATOM 689 C C . SER A 1 87 ? -5.502 -10.782 -5.976 1.00 88.62 87 SER A C 1
ATOM 691 O O . SER A 1 87 ? -4.607 -10.691 -6.806 1.00 88.62 87 SE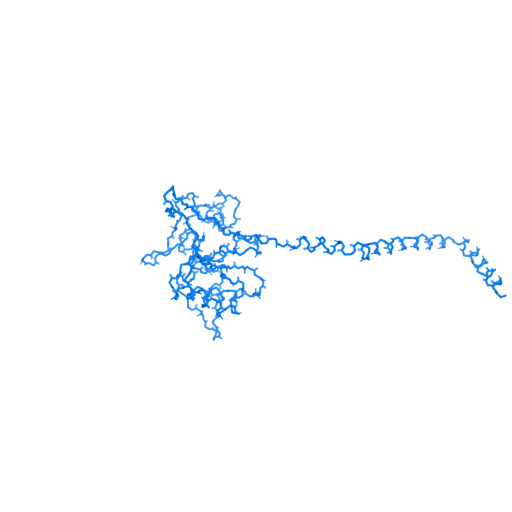R A O 1
ATOM 693 N N . VAL A 1 88 ? -6.275 -9.762 -5.633 1.00 88.44 88 VAL A N 1
ATOM 694 C CA . VAL A 1 88 ? -6.096 -8.443 -6.226 1.00 88.44 88 VAL A CA 1
ATOM 695 C C . VAL A 1 88 ? -4.887 -7.787 -5.578 1.00 88.44 88 VAL A C 1
ATOM 697 O O . VAL A 1 88 ? -4.789 -7.688 -4.352 1.00 88.44 88 VAL A O 1
ATOM 700 N N . THR A 1 89 ? -3.954 -7.347 -6.406 1.00 90.12 89 THR A N 1
ATOM 701 C CA . THR A 1 89 ? -2.717 -6.683 -6.014 1.00 90.12 89 THR A CA 1
ATOM 702 C C . THR A 1 89 ? -2.665 -5.285 -6.604 1.00 90.12 89 THR A C 1
ATOM 704 O O . THR A 1 89 ? -3.188 -5.030 -7.685 1.00 90.12 89 THR A O 1
ATOM 707 N N . VAL A 1 90 ? -2.043 -4.368 -5.873 1.00 88.81 90 VAL A N 1
ATOM 708 C CA . VAL A 1 90 ? -1.884 -2.973 -6.273 1.00 88.81 90 VAL A CA 1
ATOM 709 C C . VAL A 1 90 ? -0.420 -2.584 -6.158 1.00 88.81 90 VAL A C 1
ATOM 711 O O . VAL A 1 90 ? 0.227 -2.844 -5.143 1.00 88.81 90 VAL A O 1
ATOM 714 N N . GLN A 1 91 ? 0.099 -1.940 -7.194 1.00 86.06 91 GLN A N 1
ATOM 715 C CA . GLN A 1 91 ? 1.477 -1.485 -7.288 1.00 86.06 91 GLN A CA 1
ATOM 716 C C . GLN A 1 91 ? 1.533 -0.000 -7.664 1.00 86.06 91 GLN A C 1
ATOM 718 O O . GLN A 1 91 ? 0.770 0.476 -8.506 1.00 86.06 91 GLN A O 1
ATOM 723 N N . ASP A 1 92 ? 2.490 0.729 -7.082 1.00 81.56 92 ASP A N 1
ATOM 724 C CA . ASP A 1 92 ? 2.805 2.093 -7.510 1.00 81.56 92 ASP A CA 1
ATOM 725 C C . ASP A 1 92 ? 3.640 2.049 -8.801 1.00 81.56 92 ASP A C 1
ATOM 727 O O . ASP A 1 92 ? 4.862 1.902 -8.784 1.00 81.56 92 ASP A O 1
ATOM 731 N N . THR A 1 93 ? 2.956 2.142 -9.942 1.00 76.44 93 THR A N 1
ATOM 732 C CA . THR A 1 93 ? 3.571 2.152 -11.281 1.00 76.44 93 THR A CA 1
ATOM 733 C C . THR A 1 93 ? 4.018 3.547 -11.727 1.00 76.44 93 THR A C 1
ATOM 735 O O . THR A 1 93 ? 4.601 3.692 -12.800 1.00 76.44 93 THR A O 1
ATOM 738 N N . GLY A 1 94 ? 3.728 4.598 -10.948 1.00 76.50 94 GLY A N 1
ATOM 739 C CA . GLY A 1 94 ? 3.965 5.989 -11.349 1.00 76.50 94 GLY A CA 1
ATOM 740 C C . GLY A 1 94 ? 3.093 6.482 -12.516 1.00 76.50 94 GLY A C 1
ATOM 741 O O . GLY A 1 94 ? 3.318 7.587 -13.010 1.00 76.50 94 GLY A O 1
ATOM 742 N N . ALA A 1 95 ? 2.101 5.699 -12.960 1.00 78.00 95 ALA A N 1
ATOM 743 C CA . ALA A 1 95 ? 1.217 6.056 -14.073 1.00 78.00 95 ALA A CA 1
ATOM 744 C C . ALA A 1 95 ? 0.351 7.293 -13.771 1.00 78.00 95 ALA A C 1
ATOM 746 O O . ALA A 1 95 ? 0.116 8.133 -14.642 1.00 78.00 95 ALA A O 1
ATOM 747 N N . TYR A 1 96 ? -0.083 7.441 -12.519 1.00 80.38 96 TYR A N 1
ATOM 748 C CA . TYR A 1 96 ? -0.904 8.564 -12.079 1.00 80.38 96 TYR A CA 1
ATOM 749 C C . TYR A 1 96 ? -0.049 9.705 -11.526 1.00 80.38 96 TYR A C 1
ATOM 751 O O . TYR A 1 96 ? 0.642 9.549 -10.518 1.00 80.38 96 TYR A O 1
ATOM 759 N N . LYS A 1 97 ? -0.146 10.880 -12.159 1.00 76.75 97 LYS A N 1
ATOM 760 C CA . LYS A 1 97 ? 0.598 12.092 -11.772 1.00 76.75 97 LYS A CA 1
ATOM 761 C C . LYS A 1 97 ? -0.089 12.885 -10.659 1.00 76.75 97 LYS A C 1
ATOM 763 O O . LYS A 1 97 ? 0.590 13.557 -9.884 1.00 76.75 97 LYS A O 1
ATOM 768 N N . THR A 1 98 ? -1.417 12.810 -10.579 1.00 82.25 98 THR A N 1
ATOM 769 C CA . THR A 1 98 ? -2.227 13.570 -9.621 1.00 82.25 98 THR A CA 1
ATOM 770 C C . THR A 1 98 ? -2.769 12.655 -8.533 1.00 82.25 98 THR A C 1
ATOM 772 O O . THR A 1 98 ? -3.236 11.552 -8.808 1.00 82.25 98 THR A O 1
ATOM 775 N N . THR A 1 99 ? -2.790 13.136 -7.287 1.00 82.12 99 THR A N 1
ATOM 776 C CA . THR A 1 99 ? -3.413 12.404 -6.170 1.00 82.12 99 THR A CA 1
ATOM 777 C C . THR A 1 99 ? -4.911 12.174 -6.391 1.00 82.12 99 THR A C 1
ATOM 779 O O . THR A 1 99 ? -5.431 11.148 -5.971 1.00 82.12 99 THR A O 1
ATOM 782 N N . ALA A 1 100 ? -5.597 13.096 -7.075 1.00 82.62 100 ALA A N 1
ATOM 783 C CA . ALA A 1 100 ? -7.010 12.949 -7.420 1.00 82.62 100 ALA A CA 1
ATOM 784 C C . ALA A 1 100 ? -7.254 11.751 -8.353 1.00 82.62 100 ALA A C 1
ATOM 786 O O . ALA A 1 100 ? -8.131 10.941 -8.068 1.00 82.62 100 ALA A O 1
ATOM 787 N N . ASP A 1 101 ? -6.430 11.589 -9.393 1.00 83.50 101 ASP A N 1
ATOM 788 C CA . ASP A 1 101 ? -6.543 10.478 -10.348 1.00 83.50 101 ASP A CA 1
ATOM 789 C C . ASP A 1 101 ? -6.277 9.129 -9.660 1.00 83.50 101 ASP A C 1
ATOM 791 O O . ASP A 1 101 ? -7.007 8.162 -9.869 1.00 83.50 101 ASP A O 1
ATOM 795 N N . GLN A 1 102 ? -5.283 9.082 -8.762 1.00 84.88 102 GLN A N 1
ATOM 796 C CA . GLN A 1 102 ? -5.020 7.900 -7.929 1.00 84.88 102 GLN A CA 1
ATOM 797 C C . GLN A 1 102 ? -6.210 7.557 -7.033 1.00 84.88 102 GLN A C 1
ATOM 799 O O . GLN A 1 102 ? -6.611 6.401 -6.946 1.00 84.88 102 GLN A O 1
ATOM 804 N N . ASN A 1 103 ? -6.787 8.557 -6.363 1.00 87.44 103 ASN A N 1
ATOM 805 C CA . ASN A 1 103 ? -7.928 8.338 -5.482 1.00 87.44 103 ASN A CA 1
ATOM 806 C C . ASN A 1 103 ? -9.175 7.896 -6.262 1.00 87.44 103 ASN A C 1
ATOM 808 O O . ASN A 1 103 ? -9.929 7.064 -5.769 1.00 87.44 103 ASN A O 1
ATOM 812 N N . ALA A 1 104 ? -9.371 8.399 -7.484 1.00 86.69 104 ALA A N 1
ATOM 813 C CA . ALA A 1 104 ? -10.447 7.956 -8.364 1.00 86.69 104 ALA A CA 1
ATOM 814 C C . ALA A 1 104 ? -10.275 6.485 -8.774 1.00 86.69 104 ALA A C 1
ATOM 816 O O . ALA A 1 104 ? -11.254 5.739 -8.776 1.00 86.69 104 ALA A O 1
ATOM 817 N N . MET A 1 105 ? -9.040 6.051 -9.054 1.00 89.31 105 MET A N 1
ATOM 818 C CA . MET A 1 105 ? -8.725 4.639 -9.290 1.00 89.31 105 MET A CA 1
ATOM 819 C C . MET A 1 105 ? -9.039 3.780 -8.060 1.00 89.31 105 MET A C 1
ATOM 821 O O . MET A 1 105 ? -9.758 2.790 -8.189 1.00 89.31 105 MET A O 1
ATOM 825 N N . TYR A 1 106 ? -8.589 4.182 -6.863 1.00 89.56 106 TYR A N 1
ATOM 826 C CA . TYR A 1 106 ? -8.876 3.431 -5.635 1.00 89.56 106 TYR A CA 1
ATOM 827 C C . TYR A 1 106 ? -10.374 3.332 -5.357 1.00 89.56 106 TYR A C 1
ATOM 829 O O . TYR A 1 106 ? -10.852 2.265 -4.994 1.00 89.56 106 TYR A O 1
ATOM 837 N N . LEU A 1 107 ? -11.127 4.411 -5.575 1.00 89.62 107 LEU A N 1
ATOM 838 C CA . LEU A 1 107 ? -12.575 4.398 -5.401 1.00 89.62 107 LEU A CA 1
ATOM 839 C C . LEU A 1 107 ? -13.263 3.432 -6.373 1.00 89.62 107 LEU A C 1
ATOM 841 O O . LEU A 1 107 ? -14.156 2.694 -5.970 1.00 89.62 107 LEU A O 1
ATOM 845 N N . ARG A 1 108 ? -12.848 3.408 -7.647 1.00 89.19 108 ARG A N 1
ATOM 846 C CA . ARG A 1 108 ? -13.376 2.439 -8.622 1.00 89.19 108 ARG A CA 1
ATOM 847 C C . ARG A 1 108 ? -13.064 1.009 -8.203 1.00 89.19 108 ARG A C 1
ATOM 849 O O . ARG A 1 108 ? -13.956 0.170 -8.239 1.00 89.19 108 ARG A O 1
ATOM 856 N N . LEU A 1 109 ? -11.831 0.755 -7.769 1.00 89.69 109 LEU A N 1
ATOM 857 C CA . LEU A 1 109 ? -11.416 -0.557 -7.288 1.00 89.69 109 LEU A CA 1
ATOM 858 C C . LEU A 1 109 ? -12.261 -1.011 -6.092 1.00 89.69 109 LEU A C 1
ATOM 860 O O . LEU A 1 109 ? -12.806 -2.108 -6.119 1.00 89.69 109 LEU A O 1
ATOM 864 N N . VAL A 1 110 ? -12.406 -0.160 -5.074 1.00 91.12 110 VAL A N 1
ATOM 865 C CA . VAL A 1 110 ? -13.195 -0.469 -3.872 1.00 91.12 110 VAL A CA 1
ATOM 866 C C . VAL A 1 110 ? -14.654 -0.739 -4.231 1.00 91.12 110 VAL A C 1
ATOM 868 O O . VAL A 1 110 ? -15.200 -1.738 -3.786 1.00 91.12 110 VAL A O 1
ATOM 871 N N . ARG A 1 111 ? -15.261 0.053 -5.121 1.00 90.50 111 ARG A N 1
ATOM 872 C CA . ARG A 1 111 ? -16.640 -0.188 -5.580 1.00 90.50 111 ARG A CA 1
ATOM 873 C C . ARG A 1 111 ? -16.815 -1.509 -6.319 1.00 90.50 111 ARG A C 1
ATOM 875 O O . ARG A 1 111 ? -17.848 -2.153 -6.158 1.00 90.50 111 ARG A O 1
ATOM 882 N N . ILE A 1 112 ? -15.839 -1.911 -7.135 1.00 89.50 112 ILE A N 1
ATOM 883 C CA . ILE A 1 112 ? -15.861 -3.223 -7.796 1.00 89.50 112 ILE A CA 1
ATOM 884 C C . ILE A 1 112 ? -15.791 -4.330 -6.738 1.00 89.50 112 ILE A C 1
ATOM 886 O O . ILE A 1 112 ? -16.580 -5.267 -6.790 1.00 89.50 112 ILE A O 1
ATOM 890 N N . LEU A 1 113 ? -14.901 -4.201 -5.752 1.00 89.56 113 LEU A N 1
ATOM 891 C CA . LEU A 1 113 ? -14.771 -5.176 -4.668 1.00 89.56 113 LEU A CA 1
ATOM 892 C C . LEU A 1 113 ? -16.053 -5.267 -3.822 1.00 89.56 113 LEU A C 1
ATOM 894 O O . LEU A 1 113 ? -16.577 -6.362 -3.632 1.00 89.56 113 LEU A O 1
ATOM 898 N N . GLU A 1 114 ? -16.617 -4.134 -3.399 1.00 89.25 114 GLU A N 1
ATOM 899 C CA . GLU A 1 114 ? -17.862 -4.082 -2.621 1.00 89.25 114 GLU A CA 1
ATOM 900 C C . GLU A 1 114 ? -19.060 -4.651 -3.392 1.00 89.25 114 GLU A C 1
ATOM 902 O O . GLU A 1 114 ? -19.874 -5.377 -2.819 1.00 89.25 114 GLU A O 1
ATOM 907 N N . LYS A 1 115 ? -19.161 -4.378 -4.701 1.00 90.00 115 LYS A N 1
ATOM 908 C CA . LYS A 1 115 ? -20.219 -4.917 -5.576 1.00 90.00 115 LYS A CA 1
ATOM 909 C C . LYS A 1 115 ? -20.248 -6.447 -5.571 1.00 90.00 115 LYS A C 1
ATOM 911 O O . LYS A 1 115 ? -21.330 -7.027 -5.638 1.00 90.00 115 LYS A O 1
ATOM 916 N N . HIS A 1 116 ? -19.081 -7.080 -5.474 1.00 88.19 116 HIS A N 1
ATOM 917 C CA . HIS A 1 116 ? -18.933 -8.537 -5.407 1.00 88.19 116 HIS A CA 1
ATOM 918 C C . HIS A 1 116 ? -18.868 -9.077 -3.968 1.00 88.19 116 HIS A C 1
ATOM 920 O O . HIS A 1 116 ? -18.741 -10.282 -3.765 1.00 88.19 116 HIS A O 1
ATOM 926 N N . GLY A 1 117 ? -19.002 -8.212 -2.956 1.00 85.00 117 GLY A N 1
ATOM 927 C CA . GLY A 1 117 ? -18.956 -8.589 -1.540 1.00 85.00 117 GLY A CA 1
ATOM 928 C C . GLY A 1 117 ? -17.559 -8.966 -1.036 1.00 85.00 117 GLY A C 1
ATOM 929 O O . GLY A 1 117 ? -17.436 -9.652 -0.021 1.00 85.00 117 GLY A O 1
ATOM 930 N N . GLU A 1 118 ? -16.512 -8.541 -1.740 1.00 88.38 118 GLU A N 1
ATOM 931 C CA . GLU A 1 118 ? -15.121 -8.800 -1.382 1.00 88.38 118 GLU A CA 1
ATOM 932 C C . GLU A 1 118 ? -14.642 -7.807 -0.322 1.00 88.38 118 GLU A C 1
ATOM 934 O O . GLU A 1 118 ? -14.948 -6.616 -0.378 1.00 88.38 118 GLU A O 1
ATOM 939 N N . THR A 1 119 ? -13.846 -8.282 0.636 1.00 85.62 119 THR A N 1
ATOM 940 C CA . THR A 1 119 ? -13.306 -7.423 1.698 1.00 85.62 119 THR A CA 1
ATOM 941 C C . THR A 1 119 ? -11.899 -6.946 1.366 1.00 85.62 119 THR A C 1
ATOM 943 O O . THR A 1 119 ? -11.024 -7.726 0.974 1.00 85.62 119 THR A O 1
ATOM 946 N N . VAL A 1 120 ? -11.668 -5.648 1.555 1.00 86.31 120 VAL A N 1
ATOM 947 C CA . VAL A 1 120 ? -10.342 -5.053 1.411 1.00 86.31 120 VAL A CA 1
ATOM 948 C C . VAL A 1 120 ? -9.504 -5.385 2.640 1.00 86.31 120 VAL A C 1
ATOM 950 O O . VAL A 1 120 ? -9.851 -5.081 3.780 1.00 86.31 120 VAL A O 1
ATOM 953 N N . GLN A 1 121 ? -8.363 -6.021 2.408 1.00 84.19 121 GLN A N 1
ATOM 954 C CA . GLN A 1 121 ? -7.385 -6.301 3.439 1.00 84.19 121 GLN A CA 1
ATOM 955 C C . GLN A 1 121 ? -6.585 -5.050 3.759 1.00 84.19 121 GLN A C 1
ATOM 957 O O . GLN A 1 121 ? -5.904 -4.453 2.923 1.00 84.19 121 GLN A O 1
ATOM 962 N N . GLY A 1 122 ? -6.668 -4.686 5.028 1.00 77.00 122 GLY A N 1
ATOM 963 C CA . GLY A 1 122 ? -6.121 -3.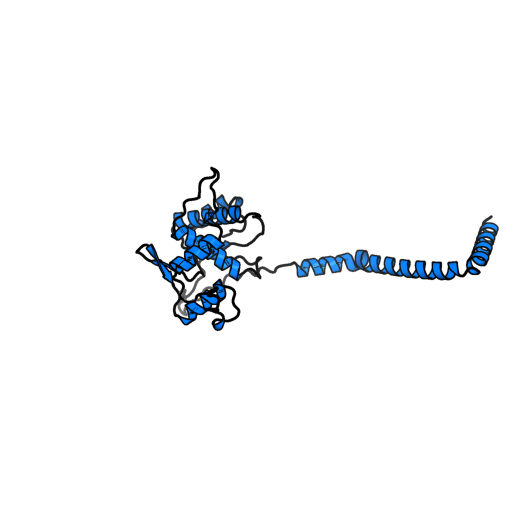468 5.568 1.00 77.00 122 GLY A CA 1
ATOM 964 C C . GLY A 1 122 ? -5.099 -3.714 6.659 1.00 77.00 122 GLY A C 1
ATOM 965 O O . GLY A 1 122 ? -5.294 -4.563 7.525 1.00 77.00 122 GLY A O 1
ATOM 966 N N . LYS A 1 123 ? -4.012 -2.940 6.645 1.00 80.12 123 LYS A N 1
ATOM 967 C CA . LYS A 1 123 ? -3.106 -2.818 7.803 1.00 80.12 123 LYS A CA 1
ATOM 968 C C . LYS A 1 123 ? -3.425 -1.593 8.661 1.00 80.12 123 LYS A C 1
ATOM 970 O O . LYS A 1 123 ? -2.729 -1.345 9.640 1.00 80.12 123 LYS A O 1
ATOM 975 N N . PHE A 1 124 ? -4.419 -0.795 8.270 1.00 82.38 124 PHE A N 1
ATOM 976 C CA . PHE A 1 124 ? -4.889 0.320 9.076 1.00 82.38 124 PHE A CA 1
ATOM 977 C C . PHE A 1 124 ? -5.760 -0.280 10.185 1.00 82.38 124 PHE A C 1
ATOM 979 O O . PHE A 1 124 ? -6.821 -0.826 9.904 1.00 82.38 124 PHE A O 1
ATOM 986 N N . GLU A 1 125 ? -5.282 -0.268 11.433 1.00 85.69 125 GLU A N 1
ATOM 987 C CA . GLU A 1 125 ? -5.914 -0.951 12.579 1.00 85.69 125 GLU A CA 1
ATOM 988 C C . GLU A 1 125 ? -7.186 -0.232 13.084 1.00 85.69 125 GLU A C 1
ATOM 990 O O . GLU A 1 125 ? -7.403 -0.082 14.287 1.00 85.69 125 GLU A O 1
ATOM 995 N N . VAL A 1 126 ? -8.025 0.250 12.165 1.00 85.44 126 VAL A N 1
ATOM 996 C CA . VAL A 1 126 ? -9.299 0.929 12.417 1.00 85.44 126 VAL A CA 1
ATOM 997 C C . VAL A 1 126 ? -10.382 0.240 11.588 1.00 85.44 126 VAL A C 1
ATOM 999 O O . VAL A 1 126 ? -10.164 -0.043 10.413 1.00 85.44 126 VAL A O 1
ATOM 1002 N N . ALA A 1 127 ? -11.537 -0.028 12.194 1.00 86.81 127 ALA A N 1
ATOM 1003 C CA . ALA A 1 127 ? -12.704 -0.607 11.531 1.00 86.81 127 ALA A CA 1
ATOM 1004 C C . ALA A 1 127 ? -13.998 0.093 11.957 1.00 86.81 127 ALA A C 1
ATOM 1006 O O . ALA A 1 127 ? -14.050 0.733 13.007 1.00 86.81 127 ALA A O 1
ATOM 1007 N N . LEU A 1 128 ? -15.040 -0.062 11.142 1.00 85.69 128 LEU A N 1
ATOM 1008 C CA . LEU A 1 128 ? -16.413 0.303 11.478 1.00 85.69 128 LEU A CA 1
ATOM 1009 C C . LEU A 1 128 ? -17.092 -0.844 12.230 1.00 85.69 128 LEU A C 1
ATOM 1011 O O . LEU A 1 128 ? -17.085 -1.984 11.765 1.00 85.69 128 LEU A O 1
ATOM 1015 N N . ASP A 1 129 ? -17.688 -0.544 13.382 1.00 84.00 129 ASP A N 1
ATOM 1016 C CA . ASP A 1 129 ? -18.581 -1.475 14.073 1.00 84.00 129 ASP A CA 1
ATOM 1017 C C . ASP A 1 129 ? -19.993 -1.440 13.456 1.00 84.00 129 ASP A C 1
ATOM 1019 O O . ASP A 1 129 ? -20.371 -0.523 12.727 1.00 84.00 129 ASP A O 1
ATOM 1023 N N . SER A 1 130 ? -20.810 -2.426 13.815 1.00 76.88 130 SER A N 1
ATOM 1024 C CA . SER A 1 130 ? -22.214 -2.631 13.432 1.00 76.88 130 SER A CA 1
ATOM 1025 C C . SER A 1 130 ? -23.111 -1.404 13.657 1.00 76.88 130 SER A C 1
ATOM 1027 O O . SER A 1 130 ? -24.167 -1.285 13.039 1.00 76.88 130 SER A O 1
ATOM 1029 N N . ASN A 1 131 ? -22.697 -0.498 14.549 1.00 74.12 131 ASN A N 1
ATOM 1030 C CA . ASN A 1 131 ? -23.404 0.735 14.898 1.00 74.12 131 ASN A CA 1
ATOM 1031 C C . ASN A 1 131 ? -22.950 1.961 14.082 1.00 74.12 131 ASN A C 1
ATOM 1033 O O . ASN A 1 131 ? -23.509 3.040 14.257 1.00 74.12 131 ASN A O 1
ATOM 1037 N N . GLY A 1 132 ? -21.953 1.816 13.201 1.00 74.56 132 GLY A N 1
ATOM 1038 C CA . GLY A 1 132 ? -21.364 2.923 12.442 1.00 74.56 132 GLY A CA 1
ATOM 1039 C C . GLY A 1 132 ? -20.282 3.703 13.197 1.00 74.56 132 GLY A C 1
ATOM 1040 O O . GLY A 1 132 ? -19.807 4.725 12.703 1.00 74.56 132 GLY A O 1
ATOM 1041 N N . ASP A 1 133 ? -19.864 3.225 14.370 1.00 83.19 133 ASP A N 1
ATOM 1042 C CA . ASP A 1 133 ? -18.787 3.830 15.149 1.00 83.19 133 ASP A CA 1
ATOM 1043 C C . ASP A 1 133 ? -17.418 3.285 14.721 1.00 83.19 133 ASP A C 1
ATOM 1045 O O . ASP A 1 133 ? -17.232 2.082 14.531 1.00 83.19 133 ASP A O 1
ATOM 1049 N N . MET A 1 134 ? -16.436 4.180 14.597 1.00 85.06 134 MET A N 1
ATOM 1050 C CA . MET A 1 134 ? -15.049 3.821 14.293 1.00 85.06 134 MET A CA 1
ATOM 1051 C C . MET A 1 134 ? -14.357 3.298 15.554 1.00 85.06 134 MET A C 1
ATOM 1053 O O . MET A 1 134 ? -14.285 4.007 16.562 1.00 85.06 134 MET A O 1
ATOM 1057 N N . ILE A 1 135 ? -13.788 2.096 15.483 1.00 86.25 135 ILE A N 1
ATOM 1058 C CA . ILE A 1 135 ? -13.072 1.442 16.583 1.00 86.25 135 ILE A CA 1
ATOM 1059 C C . ILE A 1 135 ? -11.675 0.997 16.153 1.00 86.25 135 ILE A C 1
ATOM 1061 O O . ILE A 1 135 ? -11.422 0.716 14.983 1.00 86.25 135 ILE A O 1
ATOM 1065 N N . TYR A 1 136 ? -10.754 0.911 17.113 1.00 86.38 136 TYR A N 1
ATOM 1066 C CA . TYR A 1 136 ? -9.451 0.294 16.873 1.00 86.38 136 TYR A CA 1
ATOM 1067 C C . TYR A 1 136 ? -9.583 -1.228 16.881 1.00 86.38 136 TYR A C 1
ATOM 1069 O O . TYR A 1 136 ? -10.177 -1.798 17.795 1.00 86.38 136 TYR A O 1
ATOM 1077 N N . THR A 1 137 ? -8.975 -1.888 15.900 1.00 85.56 137 THR A N 1
ATOM 1078 C CA . THR A 1 137 ? -8.901 -3.356 15.813 1.00 85.56 137 THR A CA 1
ATOM 1079 C C . THR A 1 137 ? -7.605 -3.920 16.404 1.00 85.56 137 THR A C 1
ATOM 1081 O O . THR A 1 137 ? -7.378 -5.131 16.378 1.00 85.56 137 THR A O 1
ATOM 1084 N N . SER A 1 138 ? -6.753 -3.058 16.974 1.00 82.69 138 SER A N 1
ATOM 1085 C CA . SER A 1 138 ? -5.514 -3.431 17.659 1.00 82.69 138 SER A CA 1
ATOM 1086 C C . SER A 1 138 ? -5.769 -4.429 18.794 1.00 82.69 138 SER A C 1
ATOM 1088 O O . SER A 1 138 ? -6.580 -4.199 19.687 1.00 82.69 138 SER A O 1
ATOM 1090 N N . SER A 1 139 ? -4.992 -5.510 18.831 1.00 80.69 139 SER A N 1
ATOM 1091 C CA . SER A 1 139 ? -5.119 -6.577 19.839 1.00 80.69 139 SER A CA 1
ATOM 1092 C C . SER A 1 139 ? -4.709 -6.170 21.263 1.00 80.69 139 SER A C 1
ATOM 1094 O O . SER A 1 139 ? -5.048 -6.855 22.226 1.00 80.69 139 SER A O 1
ATOM 1096 N N . SER A 1 140 ? -3.950 -5.082 21.423 1.00 85.31 140 SER A N 1
ATOM 1097 C CA . SER A 1 140 ? -3.528 -4.552 22.726 1.00 85.31 140 SER A CA 1
ATOM 1098 C C . SER A 1 140 ? -3.172 -3.068 22.640 1.00 85.31 140 SER A C 1
ATOM 1100 O O . SER A 1 140 ? -2.812 -2.576 21.571 1.00 85.31 140 SER A O 1
ATOM 1102 N N . GLU A 1 141 ? -3.154 -2.374 23.780 1.00 83.44 141 GLU A N 1
ATOM 1103 C CA . GLU A 1 141 ? -2.674 -0.983 23.868 1.00 83.44 141 GLU A CA 1
ATOM 1104 C C . GLU A 1 141 ? -1.227 -0.827 23.371 1.00 83.44 141 GLU A C 1
ATOM 1106 O O . GLU A 1 141 ? -0.880 0.148 22.707 1.00 83.44 141 GLU A O 1
ATOM 1111 N N . ALA A 1 142 ? -0.369 -1.823 23.613 1.00 84.31 142 ALA A N 1
ATOM 1112 C CA . ALA A 1 142 ? 0.991 -1.819 23.081 1.00 84.31 142 ALA A CA 1
ATOM 1113 C C . ALA A 1 142 ? 1.019 -1.934 21.545 1.00 84.31 142 ALA A C 1
ATOM 1115 O O . ALA A 1 142 ? 1.856 -1.300 20.905 1.00 84.31 142 ALA A O 1
ATOM 1116 N N . ALA A 1 143 ? 0.122 -2.729 20.950 1.00 85.56 143 ALA A N 1
ATOM 1117 C CA . ALA A 1 143 ? -0.024 -2.821 19.496 1.00 85.56 143 ALA A CA 1
ATOM 1118 C C . ALA A 1 143 ? -0.549 -1.505 18.912 1.00 85.56 143 ALA A C 1
ATOM 1120 O O . ALA A 1 143 ? 0.079 -0.963 18.007 1.00 85.56 143 ALA A O 1
ATOM 1121 N N . ARG A 1 144 ? -1.583 -0.919 19.528 1.00 86.50 144 ARG A N 1
ATOM 1122 C CA . ARG A 1 144 ? -2.135 0.386 19.145 1.00 86.50 144 ARG A CA 1
ATOM 1123 C C . ARG A 1 144 ? -1.063 1.474 19.123 1.00 86.50 144 ARG A C 1
ATOM 1125 O O . ARG A 1 144 ? -0.949 2.217 18.154 1.00 86.50 144 ARG A O 1
ATOM 1132 N N . LYS A 1 145 ? -0.220 1.545 20.157 1.00 85.50 145 LYS A N 1
ATOM 1133 C CA . LYS A 1 145 ? 0.891 2.506 20.203 1.00 85.50 145 LYS A CA 1
ATOM 1134 C C . LYS A 1 145 ? 1.933 2.272 19.103 1.00 85.50 145 LYS A C 1
ATOM 1136 O O . LYS A 1 145 ? 2.448 3.237 18.546 1.00 85.50 145 LYS A O 1
ATOM 1141 N N . ARG A 1 146 ? 2.233 1.017 18.744 1.00 86.81 146 ARG A N 1
ATOM 1142 C CA . ARG A 1 146 ? 3.120 0.708 17.602 1.00 86.81 146 ARG A CA 1
ATOM 1143 C C . ARG A 1 146 ? 2.494 1.119 16.275 1.00 86.81 146 ARG A C 1
ATOM 1145 O O . ARG A 1 146 ? 3.179 1.728 15.462 1.00 86.81 146 ARG A O 1
ATOM 1152 N N . PHE A 1 147 ? 1.205 0.850 16.090 1.00 88.50 147 PHE A N 1
ATOM 1153 C CA . PHE A 1 147 ? 0.464 1.302 14.920 1.00 88.50 147 PHE A CA 1
ATOM 1154 C C . PHE A 1 147 ? 0.482 2.830 14.802 1.00 88.50 147 PHE A C 1
ATOM 1156 O O . PHE A 1 147 ? 0.814 3.349 13.741 1.00 88.50 147 PHE A O 1
ATOM 1163 N N . LEU A 1 148 ? 0.221 3.563 15.891 1.00 86.00 148 LEU A N 1
ATOM 1164 C CA . LEU A 1 148 ? 0.285 5.028 15.898 1.00 86.00 148 LEU A CA 1
ATOM 1165 C C . LEU A 1 148 ? 1.698 5.549 15.608 1.00 86.00 148 LEU A C 1
ATOM 1167 O O . LEU A 1 148 ? 1.850 6.471 14.808 1.00 86.00 148 LEU A O 1
ATOM 1171 N N . ARG A 1 149 ? 2.737 4.931 16.182 1.00 88.12 149 ARG A N 1
ATOM 1172 C CA . ARG A 1 149 ? 4.139 5.228 15.843 1.00 88.12 149 ARG A CA 1
ATOM 1173 C C . ARG A 1 149 ? 4.380 5.078 14.339 1.00 88.12 149 ARG A C 1
ATOM 1175 O O . ARG A 1 149 ? 4.904 5.996 13.711 1.00 88.12 149 ARG A O 1
ATOM 1182 N N . ASP A 1 150 ? 3.965 3.955 13.757 1.00 86.12 150 ASP A N 1
ATOM 1183 C CA . ASP A 1 150 ? 4.157 3.664 12.333 1.00 86.12 150 ASP A CA 1
ATOM 1184 C C . ASP A 1 150 ? 3.282 4.569 11.448 1.00 86.12 150 ASP A C 1
ATOM 1186 O O . ASP A 1 150 ? 3.678 4.953 10.346 1.00 86.12 150 ASP A O 1
ATOM 1190 N N . TYR A 1 151 ? 2.104 4.972 11.932 1.00 86.06 151 TYR A N 1
ATOM 1191 C CA . TYR A 1 151 ? 1.224 5.937 11.279 1.00 86.06 151 TYR A CA 1
ATOM 1192 C C . TYR A 1 151 ? 1.854 7.334 11.202 1.00 86.06 151 TYR A C 1
ATOM 1194 O O . TYR A 1 151 ? 1.899 7.924 10.116 1.00 86.06 151 TYR A O 1
ATOM 1202 N N . TYR A 1 152 ? 2.408 7.829 12.308 1.00 85.19 152 TYR A N 1
ATOM 1203 C CA . TYR A 1 152 ? 3.093 9.122 12.360 1.00 85.19 152 TYR A CA 1
ATOM 1204 C C . TYR A 1 152 ? 4.516 9.091 11.777 1.00 85.19 152 TYR A C 1
ATOM 1206 O O . TYR A 1 152 ? 5.060 10.146 11.457 1.00 85.19 152 TYR A O 1
ATOM 1214 N N . GLY A 1 153 ? 5.099 7.905 11.574 1.00 82.88 153 GLY A N 1
ATOM 1215 C CA . GLY A 1 153 ? 6.451 7.742 11.029 1.00 82.88 153 GLY A CA 1
ATOM 1216 C C . GLY A 1 153 ? 7.558 8.018 12.052 1.00 82.88 153 GLY A C 1
ATOM 1217 O O . GLY A 1 153 ? 8.635 8.482 11.679 1.00 82.88 153 GLY A O 1
ATOM 1218 N N . LEU A 1 154 ? 7.280 7.766 13.332 1.00 85.25 154 LEU A N 1
ATOM 1219 C CA . LEU A 1 154 ? 8.203 7.985 14.448 1.00 85.25 154 LEU A CA 1
ATOM 1220 C C . LEU A 1 154 ? 9.179 6.814 14.608 1.00 85.25 154 LEU A C 1
ATOM 1222 O O . LEU A 1 154 ? 8.897 5.687 14.192 1.00 85.25 154 LEU A O 1
ATOM 1226 N N . LYS A 1 155 ? 10.338 7.060 15.228 1.00 82.62 155 LYS A N 1
ATOM 1227 C CA . LYS A 1 155 ? 11.358 6.013 15.423 1.00 82.62 155 LYS A CA 1
ATOM 1228 C C . LYS A 1 155 ? 11.022 5.112 16.598 1.00 82.62 155 LYS A C 1
ATOM 1230 O O . LYS A 1 155 ? 11.345 3.922 16.579 1.00 82.62 155 LYS A O 1
ATOM 1235 N N . SER A 1 156 ? 10.378 5.666 17.617 1.00 82.69 156 SER A N 1
ATOM 1236 C CA . SER A 1 156 ? 10.067 4.945 18.841 1.00 82.69 156 SER A CA 1
ATOM 1237 C C . SER A 1 156 ? 8.689 5.325 19.382 1.00 82.69 156 SER A C 1
ATOM 1239 O O . SER A 1 156 ? 8.068 6.290 18.944 1.00 82.69 156 SER A O 1
ATOM 1241 N N . VAL A 1 157 ? 8.157 4.490 20.275 1.00 81.81 157 VAL A N 1
ATOM 1242 C CA . VAL A 1 157 ? 6.813 4.683 20.847 1.00 81.81 157 VAL A CA 1
ATOM 1243 C C . VAL A 1 157 ? 6.816 5.817 21.876 1.00 81.81 157 VAL A C 1
ATOM 1245 O O . VAL A 1 157 ? 5.785 6.420 22.140 1.00 81.81 157 VAL A O 1
ATOM 1248 N N . GLU A 1 158 ? 7.981 6.114 22.440 1.00 80.25 158 GLU A N 1
ATOM 1249 C CA . GLU A 1 158 ? 8.215 7.142 23.452 1.00 80.25 158 GLU A CA 1
ATOM 1250 C C . GLU A 1 158 ? 8.188 8.563 22.871 1.00 80.25 158 GLU A C 1
ATOM 1252 O O . GLU A 1 158 ? 8.053 9.513 23.627 1.00 80.25 158 GLU A O 1
ATOM 1257 N N . GLU A 1 159 ? 8.294 8.704 21.544 1.00 80.00 159 GLU A N 1
ATOM 1258 C CA . GLU A 1 159 ? 8.109 9.976 20.825 1.00 80.00 159 GLU A CA 1
ATOM 1259 C C . GLU A 1 159 ? 6.616 10.318 20.618 1.00 80.00 159 GLU A C 1
ATOM 1261 O O . GLU A 1 159 ? 6.283 11.370 20.068 1.00 80.00 159 GLU A O 1
ATOM 1266 N N . LEU A 1 160 ? 5.703 9.423 21.017 1.00 78.44 160 LEU A N 1
ATOM 1267 C CA . LEU A 1 160 ? 4.277 9.739 21.100 1.00 78.44 160 LEU A CA 1
ATOM 1268 C C . LEU A 1 160 ? 4.018 10.665 22.291 1.00 78.44 160 LEU A C 1
ATOM 1270 O O . LEU A 1 160 ? 4.705 10.581 23.304 1.00 78.44 160 LEU A O 1
ATOM 1274 N N . ASP A 1 161 ? 2.980 11.495 22.179 1.00 79.25 161 ASP A N 1
ATOM 1275 C CA . ASP A 1 161 ? 2.627 12.510 23.182 1.00 79.25 161 ASP A CA 1
ATOM 1276 C C . ASP A 1 161 ? 3.736 13.556 23.398 1.00 79.25 161 ASP A C 1
ATOM 1278 O O . ASP A 1 161 ? 4.043 13.940 24.525 1.00 79.25 161 ASP A O 1
ATOM 1282 N N . ASP A 1 162 ? 4.327 14.014 22.289 1.00 76.00 162 ASP A N 1
ATOM 1283 C CA . ASP A 1 162 ? 5.289 15.123 22.252 1.00 76.00 162 ASP A CA 1
ATOM 1284 C C . ASP A 1 162 ? 4.744 16.371 22.977 1.00 76.00 162 ASP A C 1
ATOM 1286 O O . ASP A 1 162 ? 3.528 16.588 23.010 1.00 76.00 162 ASP A O 1
ATOM 1290 N N . GLU A 1 163 ? 5.623 17.220 23.516 1.00 69.06 163 GLU A N 1
ATOM 1291 C CA . GLU A 1 163 ? 5.222 18.385 24.328 1.00 69.06 163 GLU A CA 1
ATOM 1292 C C . GLU A 1 163 ? 4.337 19.370 23.541 1.00 69.06 163 GLU A C 1
ATOM 1294 O O . GLU A 1 163 ? 3.455 20.017 24.106 1.00 69.06 163 GLU A O 1
ATOM 1299 N N . ASP A 1 164 ? 4.499 19.402 22.214 1.00 72.06 164 ASP A N 1
ATOM 1300 C CA . ASP A 1 164 ? 3.692 20.191 21.276 1.00 72.06 164 ASP A CA 1
ATOM 1301 C C . ASP A 1 164 ? 2.347 19.528 20.894 1.00 72.06 164 ASP A C 1
ATOM 1303 O O . ASP A 1 164 ? 1.619 20.027 20.031 1.00 72.06 164 ASP A O 1
ATOM 1307 N N . ASN A 1 165 ? 2.011 18.374 21.484 1.00 75.50 165 ASN A N 1
ATOM 1308 C CA . ASN A 1 165 ? 0.820 17.560 21.202 1.00 75.50 165 ASN A CA 1
ATOM 1309 C C . ASN A 1 165 ? 0.628 17.232 19.706 1.00 75.50 165 ASN A C 1
ATOM 1311 O O . ASN A 1 165 ? -0.486 17.083 19.192 1.00 75.50 165 ASN A O 1
ATOM 1315 N N . LYS A 1 166 ? 1.739 17.132 18.972 1.00 74.50 166 LYS A N 1
ATOM 1316 C CA . LYS A 1 166 ? 1.736 16.873 17.529 1.00 74.50 166 LYS A CA 1
ATOM 1317 C C . LYS A 1 166 ? 1.352 15.427 17.199 1.00 74.50 166 LYS A C 1
ATOM 1319 O O . LYS A 1 166 ? 0.717 15.178 16.171 1.00 74.50 166 LYS A O 1
ATOM 1324 N N . TYR A 1 167 ? 1.696 14.491 18.086 1.00 79.56 167 TYR A N 1
ATOM 1325 C CA . TYR A 1 167 ? 1.499 13.048 17.911 1.00 79.56 167 TYR A CA 1
ATOM 1326 C C . TYR A 1 167 ? 0.731 12.431 19.092 1.00 79.56 167 TYR A C 1
ATOM 1328 O O . TYR A 1 167 ? 1.296 11.629 19.836 1.00 79.56 167 TYR A O 1
ATOM 1336 N N . PRO A 1 168 ? -0.549 12.793 19.292 1.00 81.88 168 PRO A N 1
ATOM 1337 C CA . PRO A 1 168 ? -1.323 12.296 20.424 1.00 81.88 168 PRO A CA 1
ATOM 1338 C C . PRO A 1 168 ? -1.561 10.786 20.308 1.00 81.88 168 PRO A C 1
ATOM 1340 O O . PRO A 1 168 ? -2.057 10.303 19.282 1.00 81.88 168 PRO A O 1
ATOM 1343 N N . SER A 1 169 ? -1.259 10.050 21.377 1.00 76.69 169 SER A N 1
ATOM 1344 C CA . SER A 1 169 ? -1.570 8.625 21.530 1.00 76.69 169 SER A CA 1
ATOM 1345 C C . SER A 1 169 ? -3.019 8.392 21.974 1.00 76.69 169 SER A C 1
ATOM 1347 O O . SER A 1 169 ? -3.627 7.379 21.626 1.00 76.69 169 SER A O 1
ATOM 1349 N N . ALA A 1 170 ? -3.610 9.372 22.668 1.00 75.38 170 ALA A N 1
ATOM 1350 C CA . ALA A 1 170 ? -4.992 9.352 23.148 1.00 75.38 170 ALA A CA 1
ATOM 1351 C C . ALA A 1 170 ? -6.047 9.684 22.071 1.00 75.38 170 ALA A C 1
ATOM 1353 O O . ALA A 1 170 ? -7.222 9.838 22.396 1.00 75.38 170 ALA A O 1
ATOM 1354 N N . ILE A 1 171 ? -5.654 9.780 20.797 1.00 81.62 171 ILE A N 1
ATOM 1355 C CA . ILE A 1 171 ? -6.562 10.093 19.687 1.00 81.62 171 ILE A CA 1
ATOM 1356 C C . ILE A 1 171 ? -7.625 8.999 19.499 1.00 81.62 171 ILE A C 1
ATOM 1358 O O . ILE A 1 171 ? -7.317 7.796 19.506 1.00 81.62 171 ILE A O 1
ATOM 1362 N N . SER A 1 172 ? -8.881 9.411 19.323 1.00 84.25 172 SER A N 1
ATOM 1363 C CA . SER A 1 172 ? -9.979 8.488 19.021 1.00 84.25 172 SER A CA 1
ATOM 1364 C C . SER A 1 172 ? -9.831 7.894 17.614 1.00 84.25 172 SER A C 1
ATOM 1366 O O . SER A 1 172 ? -9.210 8.490 16.732 1.00 84.25 172 SER A O 1
ATOM 1368 N N . ALA A 1 173 ? -10.399 6.708 17.382 1.00 84.06 173 ALA A N 1
ATOM 1369 C CA . ALA A 1 173 ? -10.358 6.074 16.062 1.00 84.06 173 ALA A CA 1
ATOM 1370 C C . ALA A 1 173 ? -11.044 6.945 14.993 1.00 84.06 173 ALA A C 1
ATOM 1372 O O . ALA A 1 173 ? -10.569 7.017 13.860 1.00 84.06 173 ALA A O 1
ATOM 1373 N N . ARG A 1 174 ? -12.098 7.682 15.373 1.00 86.19 174 ARG A N 1
ATOM 1374 C CA . ARG A 1 174 ? -12.782 8.634 14.491 1.00 86.19 174 ARG A CA 1
ATOM 1375 C C . ARG A 1 174 ? -11.894 9.815 14.102 1.00 86.19 174 ARG A C 1
ATOM 1377 O O . ARG A 1 174 ? -11.774 10.117 12.921 1.00 86.19 174 ARG A O 1
ATOM 1384 N N . GLU A 1 175 ? -11.227 10.447 15.063 1.00 85.75 175 GLU A N 1
ATOM 1385 C CA . GLU A 1 175 ? -10.311 11.559 14.772 1.00 85.75 175 GLU A CA 1
ATOM 1386 C C . GLU A 1 175 ? -9.112 11.107 13.930 1.00 85.75 175 GLU A C 1
ATOM 1388 O O . GLU A 1 175 ? -8.652 11.837 13.049 1.00 85.75 175 GLU A O 1
ATOM 1393 N N . LEU A 1 176 ? -8.595 9.897 14.177 1.00 85.44 176 LEU A N 1
ATOM 1394 C CA . LEU A 1 176 ? -7.522 9.334 13.363 1.00 85.44 176 LEU A CA 1
ATOM 1395 C C . LEU A 1 176 ? -7.988 9.093 11.924 1.00 85.44 176 LEU A C 1
ATOM 1397 O O . LEU A 1 176 ? -7.259 9.424 10.987 1.00 85.44 176 LEU A O 1
ATOM 1401 N N . PHE A 1 177 ? -9.198 8.562 11.750 1.00 87.19 177 PHE A N 1
ATOM 1402 C CA . PHE A 1 177 ? -9.823 8.386 10.445 1.00 87.19 177 PHE A CA 1
ATOM 1403 C C . PHE A 1 177 ? -9.988 9.724 9.715 1.00 87.19 177 PHE A C 1
ATOM 1405 O O . PHE A 1 177 ? -9.578 9.838 8.566 1.00 87.19 177 PHE A O 1
ATOM 1412 N N . GLU A 1 178 ? -10.478 10.772 10.377 1.00 85.75 178 GLU A N 1
ATOM 1413 C CA . GLU A 1 178 ? -10.626 12.104 9.772 1.00 85.75 178 GLU A CA 1
ATOM 1414 C C . GLU A 1 178 ? -9.272 12.724 9.381 1.00 85.75 178 GLU A C 1
ATOM 1416 O O . GLU A 1 178 ? -9.119 13.312 8.301 1.00 85.75 178 GLU A O 1
ATOM 1421 N N . LYS A 1 179 ? -8.233 12.531 10.205 1.00 85.69 179 LYS A N 1
ATOM 1422 C CA . LYS A 1 179 ? -6.856 12.898 9.837 1.00 85.69 179 LYS A CA 1
ATOM 1423 C C . LYS A 1 179 ? -6.354 12.103 8.632 1.00 85.69 179 LYS A C 1
ATOM 1425 O O . LYS A 1 179 ? -5.701 12.673 7.759 1.00 85.69 179 LYS A O 1
ATOM 1430 N N . ALA A 1 180 ? -6.630 10.804 8.563 1.00 84.06 180 ALA A N 1
ATOM 1431 C CA . ALA A 1 180 ? -6.237 9.974 7.428 1.00 84.06 180 ALA A CA 1
ATOM 1432 C C . ALA A 1 180 ? -6.994 10.374 6.153 1.00 84.06 180 ALA A C 1
ATOM 1434 O O . ALA A 1 180 ? -6.384 10.483 5.091 1.00 84.06 180 ALA A O 1
ATOM 1435 N N . PHE A 1 181 ? -8.282 10.691 6.271 1.00 84.56 181 PHE A N 1
ATOM 1436 C CA . PHE A 1 181 ? -9.153 11.148 5.191 1.00 84.56 181 PHE A CA 1
ATOM 1437 C C . PHE A 1 181 ? -8.648 12.451 4.557 1.00 84.56 181 PHE A C 1
ATOM 1439 O O . PHE A 1 181 ? -8.506 12.559 3.335 1.00 84.56 181 PHE A O 1
ATOM 1446 N N . THR A 1 182 ? -8.299 13.426 5.399 1.00 84.31 182 THR A N 1
ATOM 1447 C CA . THR A 1 182 ? -7.718 14.707 4.968 1.00 84.31 182 THR A CA 1
ATOM 1448 C C . THR A 1 182 ? -6.308 14.537 4.402 1.00 84.31 182 THR A C 1
ATOM 1450 O O . THR A 1 182 ? -6.003 15.069 3.336 1.00 84.31 182 THR A O 1
ATOM 1453 N N . THR A 1 183 ? -5.457 13.727 5.041 1.00 82.69 183 THR A N 1
ATOM 1454 C CA . THR A 1 183 ? -4.097 13.427 4.549 1.00 82.69 183 THR A CA 1
ATOM 1455 C C . THR A 1 183 ? -4.126 12.729 3.189 1.00 82.69 183 THR A C 1
ATOM 1457 O O . THR A 1 183 ? -3.307 13.009 2.313 1.00 82.69 183 THR A O 1
ATOM 1460 N N . ALA A 1 184 ? -5.095 11.838 2.982 1.00 79.62 184 ALA A N 1
ATOM 1461 C CA . ALA A 1 184 ? -5.298 11.138 1.725 1.00 79.62 184 ALA A CA 1
ATOM 1462 C C . ALA A 1 184 ? -5.893 12.030 0.621 1.00 79.62 184 ALA A C 1
ATOM 1464 O O . ALA A 1 184 ? -5.954 11.566 -0.524 1.00 79.62 184 ALA A O 1
ATOM 1465 N N . LYS A 1 185 ? -6.271 13.281 0.933 1.00 81.81 185 LYS A N 1
ATOM 1466 C CA . LYS A 1 185 ? -6.947 14.238 0.042 1.00 81.81 185 LYS A CA 1
ATOM 1467 C C . LYS A 1 185 ? -8.252 13.697 -0.545 1.00 81.81 185 LYS A C 1
ATOM 1469 O O . LYS A 1 185 ? -8.573 13.950 -1.705 1.00 81.81 185 LYS A O 1
ATOM 1474 N N . LEU A 1 186 ? -8.985 12.905 0.238 1.00 79.69 186 LEU A N 1
ATOM 1475 C CA . LEU A 1 186 ? -10.284 12.368 -0.181 1.00 79.69 186 LEU A CA 1
ATOM 1476 C C . LEU A 1 186 ? -11.373 13.451 -0.155 1.00 79.69 186 LEU A C 1
ATOM 1478 O O . LEU A 1 186 ? -12.281 13.433 -0.977 1.00 79.69 186 LEU A O 1
ATOM 1482 N N . ASN A 1 187 ? -11.215 14.462 0.703 1.00 74.56 187 ASN A N 1
ATOM 1483 C CA . ASN A 1 187 ? -12.058 15.659 0.764 1.00 74.56 187 ASN A CA 1
ATOM 1484 C C . ASN A 1 187 ? -12.007 16.535 -0.504 1.00 74.56 187 ASN A C 1
ATOM 1486 O O . ASN A 1 187 ? -12.941 17.285 -0.772 1.00 74.56 187 ASN A O 1
ATOM 1490 N N . GLU A 1 188 ? -10.909 16.479 -1.258 1.00 74.31 188 GLU A N 1
ATOM 1491 C CA . GLU A 1 188 ? -10.689 17.284 -2.467 1.00 74.31 188 GLU A CA 1
ATOM 1492 C C . GLU A 1 188 ? -11.108 16.553 -3.750 1.00 74.31 188 GLU A C 1
ATOM 1494 O O . GLU A 1 188 ? -10.986 17.111 -4.845 1.00 74.31 188 GLU A O 1
ATOM 1499 N N . MET A 1 189 ? -11.601 15.314 -3.639 1.00 73.06 189 MET A N 1
ATOM 1500 C CA . MET A 1 189 ? -12.050 14.548 -4.793 1.00 73.06 189 MET A CA 1
ATOM 1501 C C . MET A 1 189 ? -13.288 15.171 -5.427 1.00 73.06 189 MET A C 1
ATOM 1503 O O . MET A 1 189 ? -14.306 15.406 -4.772 1.00 73.06 189 MET A O 1
ATOM 1507 N N . LYS A 1 190 ? -13.199 15.382 -6.739 1.00 74.44 190 LYS A N 1
ATOM 1508 C CA . LYS A 1 190 ? -14.299 15.845 -7.577 1.00 74.44 190 LYS A CA 1
ATOM 1509 C C . LYS A 1 190 ? -14.576 14.814 -8.655 1.00 74.44 190 LYS A C 1
ATOM 1511 O O . LYS A 1 190 ? -13.638 14.238 -9.201 1.00 74.44 190 LYS A O 1
ATOM 1516 N N . ASP A 1 191 ? -15.851 14.596 -8.934 1.00 68.31 191 ASP A N 1
ATOM 1517 C CA . ASP A 1 191 ? -16.280 13.755 -10.044 1.00 68.31 191 ASP A CA 1
ATOM 1518 C C . ASP A 1 191 ? -16.054 14.464 -11.394 1.00 68.31 191 ASP A C 1
ATOM 1520 O O . ASP A 1 191 ? -15.705 15.650 -11.431 1.00 68.31 191 ASP A O 1
ATOM 1524 N N . ALA A 1 192 ? -16.290 13.761 -12.505 1.00 62.59 192 ALA A N 1
ATOM 1525 C CA . ALA A 1 192 ? -16.205 14.295 -13.868 1.00 62.59 192 ALA A CA 1
ATOM 1526 C C . ALA A 1 192 ? -17.050 15.571 -14.073 1.00 62.59 192 ALA A C 1
ATOM 1528 O O . ALA A 1 192 ? -16.678 16.438 -14.864 1.00 62.59 192 ALA A O 1
ATOM 1529 N N . ASP A 1 193 ? -18.129 15.721 -13.297 1.00 59.91 193 ASP A N 1
ATOM 1530 C CA . ASP A 1 193 ? -19.033 16.877 -13.306 1.00 59.91 193 ASP A CA 1
ATOM 1531 C C . ASP A 1 193 ? -18.636 17.997 -12.319 1.00 59.91 193 ASP A C 1
ATOM 1533 O O . ASP A 1 193 ? -19.343 18.992 -12.169 1.00 59.91 193 ASP A O 1
ATOM 1537 N N . GLY A 1 194 ? -17.509 17.857 -11.613 1.00 61.94 194 GLY A N 1
ATOM 1538 C CA . GLY A 1 194 ? -16.999 18.856 -10.667 1.00 61.94 194 GLY A CA 1
ATOM 1539 C C . GLY A 1 194 ? -17.651 18.839 -9.278 1.00 61.94 194 GLY A C 1
ATOM 1540 O O . GLY A 1 194 ? -17.300 19.673 -8.437 1.00 61.94 194 GLY A O 1
ATOM 1541 N N . ASN A 1 195 ? -18.556 17.891 -9.018 1.00 69.81 195 ASN A N 1
ATOM 1542 C CA . ASN A 1 195 ? -19.212 17.708 -7.723 1.00 69.81 195 ASN A CA 1
ATOM 1543 C C . ASN A 1 195 ? -18.314 16.948 -6.732 1.00 69.81 195 ASN A C 1
ATOM 1545 O O . ASN A 1 195 ? -17.556 16.077 -7.165 1.00 69.81 195 ASN A O 1
ATOM 1549 N N . PRO A 1 196 ? -18.400 17.229 -5.415 1.00 69.12 196 PRO A N 1
ATOM 1550 C CA . PRO A 1 196 ? -17.724 16.429 -4.401 1.00 69.12 196 PRO A CA 1
ATOM 1551 C C . PRO A 1 196 ? -18.167 14.973 -4.505 1.00 69.12 196 PRO A C 1
ATOM 1553 O O . PRO A 1 196 ? -19.367 14.689 -4.524 1.00 69.12 196 PRO A O 1
ATOM 1556 N N . VAL A 1 197 ? -17.205 14.059 -4.573 1.00 72.94 197 VAL A N 1
ATOM 1557 C CA . VAL A 1 197 ? -17.519 12.632 -4.624 1.00 72.94 197 VAL A CA 1
ATOM 1558 C C . VAL A 1 197 ? -18.069 12.209 -3.268 1.00 72.94 197 VAL A C 1
ATOM 1560 O O . VAL A 1 197 ? -17.356 12.227 -2.265 1.00 72.94 197 VAL A O 1
ATOM 1563 N N . THR A 1 198 ? -19.344 11.828 -3.229 1.00 71.88 198 THR A N 1
ATOM 1564 C CA . THR A 1 198 ? -19.923 11.195 -2.045 1.00 71.88 198 THR A CA 1
ATOM 1565 C C . THR A 1 198 ? -19.379 9.777 -1.944 1.00 71.88 198 THR A C 1
ATOM 1567 O O . THR A 1 198 ? -19.568 8.979 -2.866 1.00 71.88 198 THR A O 1
ATOM 1570 N N . MET A 1 199 ? -18.711 9.482 -0.835 1.00 75.88 199 MET A N 1
ATOM 1571 C CA . MET A 1 199 ? -18.242 8.146 -0.486 1.00 75.88 199 MET A CA 1
ATOM 1572 C C . MET A 1 199 ? -18.769 7.774 0.894 1.00 75.88 199 MET A C 1
ATOM 1574 O O . MET A 1 199 ? -18.965 8.650 1.741 1.00 75.88 199 MET A O 1
ATOM 1578 N N . THR A 1 200 ? -19.033 6.492 1.100 1.00 84.44 200 THR A N 1
ATOM 1579 C CA . THR A 1 200 ? -19.387 5.966 2.416 1.00 84.44 200 THR A CA 1
ATOM 1580 C C . THR A 1 200 ? -18.156 5.946 3.322 1.00 84.44 200 THR A C 1
ATOM 1582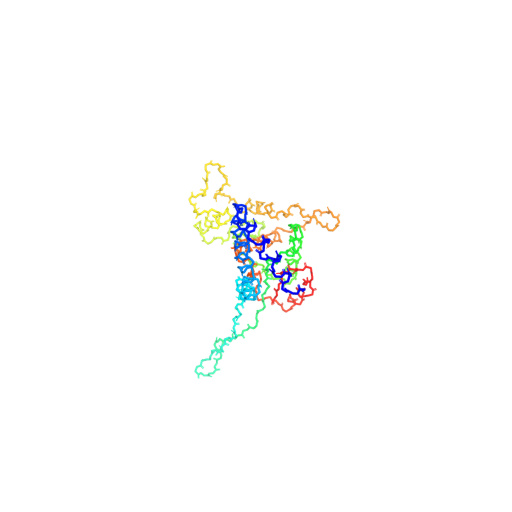 O O . THR A 1 200 ? -17.013 5.921 2.856 1.00 84.44 200 THR A O 1
ATOM 1585 N N . ASP A 1 201 ? -18.377 5.938 4.637 1.00 84.44 201 ASP A N 1
ATOM 1586 C CA . ASP A 1 201 ? -17.284 5.828 5.608 1.00 84.44 201 ASP A CA 1
ATOM 1587 C C . ASP A 1 201 ? -16.489 4.516 5.427 1.00 84.44 201 ASP A C 1
ATOM 1589 O O . ASP A 1 201 ? -15.285 4.494 5.685 1.00 84.44 201 ASP A O 1
ATOM 1593 N N . GLN A 1 202 ? -17.138 3.457 4.923 1.00 86.06 202 GLN A N 1
ATOM 1594 C CA . GLN A 1 202 ? -16.511 2.175 4.593 1.00 86.06 202 GLN A CA 1
ATOM 1595 C C . GLN A 1 202 ? -15.628 2.278 3.342 1.00 86.06 202 GLN A C 1
ATOM 1597 O O . GLN A 1 202 ? -14.449 1.935 3.410 1.00 86.06 202 GLN A O 1
ATOM 1602 N N . GLU A 1 203 ? -16.140 2.851 2.246 1.00 87.62 203 GLU A N 1
ATOM 1603 C CA . GLU A 1 203 ? -15.355 3.073 1.022 1.00 87.62 203 GLU A CA 1
ATOM 1604 C C . GLU A 1 203 ? -14.095 3.901 1.331 1.00 87.62 203 GLU A C 1
ATOM 1606 O O . GLU A 1 203 ? -12.986 3.595 0.886 1.00 87.62 203 GLU A O 1
ATOM 1611 N N . ALA A 1 204 ? -14.249 4.954 2.138 1.00 87.44 204 ALA A N 1
ATOM 1612 C CA . ALA A 1 204 ? -13.143 5.798 2.568 1.00 87.44 204 ALA A CA 1
ATOM 1613 C C . ALA A 1 204 ? -12.115 5.026 3.411 1.00 87.44 204 ALA A C 1
ATOM 1615 O O . ALA A 1 204 ? -10.907 5.202 3.220 1.00 87.44 204 ALA A O 1
ATOM 1616 N N . LEU A 1 205 ? -12.576 4.165 4.324 1.00 89.25 205 LEU A N 1
ATOM 1617 C CA . LEU A 1 205 ? -11.711 3.321 5.145 1.00 89.25 205 LEU A CA 1
ATOM 1618 C C . LEU A 1 205 ? -10.907 2.342 4.284 1.00 89.25 205 LEU A C 1
ATOM 1620 O O . LEU A 1 205 ? -9.702 2.188 4.491 1.00 89.25 205 LEU A O 1
ATOM 1624 N N . ASP A 1 206 ? -11.537 1.742 3.282 1.00 90.50 206 ASP A N 1
ATOM 1625 C CA . ASP A 1 206 ? -10.898 0.790 2.378 1.00 90.50 206 ASP A CA 1
ATOM 1626 C C . ASP A 1 206 ? -9.846 1.461 1.486 1.00 90.50 206 ASP A C 1
ATOM 1628 O O . ASP A 1 206 ? -8.732 0.949 1.329 1.00 90.50 206 ASP A O 1
ATOM 1632 N N . ILE A 1 207 ? -10.110 2.679 1.005 1.00 90.12 207 ILE A N 1
ATOM 1633 C CA . ILE A 1 207 ? -9.095 3.479 0.304 1.00 90.12 207 ILE A CA 1
ATOM 1634 C C . ILE A 1 207 ? -7.924 3.821 1.240 1.00 90.12 207 ILE A C 1
ATOM 1636 O O . ILE A 1 207 ? -6.758 3.727 0.840 1.00 90.12 207 ILE A O 1
ATOM 1640 N N . ILE A 1 208 ? -8.201 4.212 2.489 1.00 90.25 208 ILE A N 1
ATOM 1641 C CA . ILE A 1 208 ? -7.158 4.496 3.487 1.00 90.25 208 ILE A CA 1
ATOM 1642 C C . ILE A 1 208 ? -6.319 3.241 3.751 1.00 90.25 208 ILE A C 1
ATOM 1644 O O . ILE A 1 208 ? -5.091 3.339 3.803 1.00 90.25 208 ILE A O 1
ATOM 1648 N N . ASN A 1 209 ? -6.949 2.071 3.846 1.00 90.69 209 ASN A N 1
ATOM 1649 C CA . ASN A 1 209 ? -6.284 0.783 4.007 1.00 90.69 209 ASN A CA 1
ATOM 1650 C C . ASN A 1 209 ? -5.292 0.501 2.878 1.00 90.69 209 ASN A C 1
ATOM 1652 O O . ASN A 1 209 ? -4.121 0.215 3.150 1.00 90.69 209 ASN A O 1
ATOM 1656 N N . ILE A 1 210 ? -5.723 0.662 1.624 1.00 89.25 210 ILE A N 1
ATOM 1657 C CA . ILE A 1 210 ? -4.871 0.472 0.443 1.00 89.25 210 ILE A CA 1
ATOM 1658 C C . ILE A 1 210 ? -3.695 1.453 0.468 1.00 89.25 210 ILE A C 1
ATOM 1660 O O . ILE A 1 210 ? -2.533 1.054 0.359 1.00 89.25 210 ILE A O 1
ATOM 1664 N N . LYS A 1 211 ? -3.969 2.747 0.673 1.00 88.38 211 LYS A N 1
ATOM 1665 C CA . LYS A 1 211 ? -2.929 3.789 0.690 1.00 88.38 211 LYS A CA 1
ATOM 1666 C C . LYS A 1 211 ? -1.935 3.585 1.827 1.00 88.38 211 LYS A C 1
ATOM 1668 O O . LYS A 1 211 ? -0.737 3.799 1.639 1.00 88.38 211 LYS A O 1
ATOM 1673 N N . TYR A 1 212 ? -2.405 3.167 2.998 1.00 88.44 212 TYR A N 1
ATOM 1674 C CA . TYR A 1 212 ? -1.546 2.873 4.137 1.00 88.44 212 TYR A CA 1
ATOM 1675 C C . TYR A 1 212 ? -0.657 1.655 3.863 1.00 88.44 212 TYR A C 1
ATOM 1677 O O . TYR A 1 212 ? 0.551 1.722 4.100 1.00 88.44 212 TYR A O 1
ATOM 1685 N N . ALA A 1 213 ? -1.214 0.583 3.291 1.00 87.44 213 ALA A N 1
ATOM 1686 C CA . ALA A 1 213 ? -0.457 -0.607 2.918 1.00 87.44 213 ALA A CA 1
ATOM 1687 C C . ALA A 1 213 ? 0.645 -0.287 1.887 1.00 87.44 213 ALA A C 1
ATOM 1689 O O . ALA A 1 213 ? 1.798 -0.677 2.081 1.00 87.44 213 ALA A O 1
ATOM 1690 N N . LEU A 1 214 ? 0.331 0.522 0.870 1.00 85.94 214 LEU A N 1
ATOM 1691 C CA . LEU A 1 214 ? 1.312 1.012 -0.106 1.00 85.94 214 LEU A CA 1
ATOM 1692 C C . LEU A 1 214 ? 2.377 1.913 0.533 1.00 85.94 214 LEU A C 1
ATOM 1694 O O . LEU A 1 214 ? 3.558 1.818 0.199 1.00 85.94 214 LEU A O 1
ATOM 1698 N N . ARG A 1 215 ? 1.996 2.767 1.493 1.00 86.38 215 ARG A N 1
ATOM 1699 C CA . ARG A 1 215 ? 2.941 3.640 2.207 1.00 86.38 215 ARG A CA 1
ATOM 1700 C C . ARG A 1 215 ? 3.966 2.837 3.008 1.00 86.38 215 ARG A C 1
ATOM 1702 O O . ARG A 1 215 ? 5.144 3.197 3.013 1.00 86.38 215 ARG A O 1
ATOM 1709 N N . LEU A 1 216 ? 3.544 1.746 3.649 1.00 83.44 216 LEU A N 1
ATOM 1710 C CA . LEU A 1 216 ? 4.453 0.835 4.357 1.00 83.44 216 LEU A CA 1
ATOM 1711 C C . LEU A 1 216 ? 5.474 0.193 3.405 1.00 83.44 216 LEU A C 1
ATOM 1713 O O . LEU A 1 216 ? 6.622 -0.016 3.788 1.00 83.44 216 LEU A O 1
ATOM 1717 N N . MET A 1 217 ? 5.083 -0.045 2.151 1.00 79.94 217 MET A N 1
ATOM 1718 C CA . MET A 1 217 ? 5.940 -0.599 1.097 1.00 79.94 217 MET A CA 1
ATOM 1719 C C . MET A 1 217 ? 6.637 0.478 0.247 1.00 79.94 217 MET A C 1
ATOM 1721 O O . MET A 1 217 ? 7.224 0.171 -0.787 1.00 79.94 217 MET A O 1
ATOM 1725 N N . SER A 1 218 ? 6.650 1.742 0.682 1.00 75.19 218 SER A N 1
ATOM 1726 C CA . SER A 1 218 ? 7.168 2.874 -0.110 1.00 75.19 218 SER A CA 1
ATOM 1727 C C . SER A 1 218 ? 8.651 2.789 -0.499 1.00 75.19 218 SER A C 1
ATOM 1729 O O . SER A 1 218 ? 9.052 3.437 -1.465 1.00 75.19 218 SER A O 1
ATOM 1731 N N . TYR A 1 219 ? 9.464 1.989 0.199 1.00 72.69 219 TYR A N 1
ATOM 1732 C CA . TYR A 1 219 ? 10.856 1.700 -0.183 1.00 72.69 219 TYR A CA 1
ATOM 1733 C C . TYR A 1 219 ? 10.981 0.611 -1.260 1.00 72.69 219 TYR A C 1
ATOM 1735 O O . TYR A 1 219 ? 12.006 0.527 -1.931 1.00 72.69 219 TYR A O 1
ATOM 1743 N N . ARG A 1 220 ? 9.941 -0.209 -1.441 1.00 75.50 220 ARG A N 1
ATOM 1744 C CA . ARG A 1 220 ? 9.851 -1.293 -2.427 1.00 75.50 220 ARG A CA 1
ATOM 1745 C C . ARG A 1 220 ? 8.651 -1.074 -3.340 1.00 75.50 220 ARG A C 1
ATOM 1747 O O . ARG A 1 220 ? 7.809 -1.944 -3.502 1.00 75.50 220 ARG A O 1
ATOM 1754 N N . LYS A 1 221 ? 8.571 0.113 -3.946 1.00 72.38 221 LYS A N 1
ATOM 1755 C CA . LYS A 1 221 ? 7.439 0.518 -4.802 1.00 72.38 221 LYS A CA 1
ATOM 1756 C C . LYS A 1 221 ? 7.165 -0.429 -5.974 1.00 72.38 221 LYS A C 1
ATOM 1758 O O . LYS A 1 221 ? 6.060 -0.446 -6.502 1.00 72.38 221 LYS A O 1
ATOM 1763 N N . TYR A 1 222 ? 8.182 -1.185 -6.387 1.00 70.25 222 TYR A N 1
ATOM 1764 C CA . TYR A 1 222 ? 8.087 -2.187 -7.443 1.00 70.25 222 TYR A CA 1
ATOM 1765 C C . TYR A 1 222 ? 7.423 -3.497 -6.987 1.00 70.25 222 TYR A C 1
ATOM 1767 O O . TYR A 1 222 ? 7.063 -4.306 -7.835 1.00 70.25 222 TYR A O 1
ATOM 1775 N N . GLU A 1 223 ? 7.271 -3.732 -5.680 1.00 79.00 223 GLU A N 1
ATOM 1776 C CA . GLU A 1 223 ? 6.540 -4.886 -5.156 1.00 79.00 223 GLU A CA 1
ATOM 1777 C C . GLU A 1 223 ? 5.044 -4.560 -5.100 1.00 79.00 223 GLU A C 1
ATOM 1779 O O . GLU A 1 223 ? 4.623 -3.544 -4.540 1.00 79.00 223 GLU A O 1
ATOM 1784 N N . ALA A 1 224 ? 4.227 -5.442 -5.673 1.00 83.69 224 ALA A N 1
ATOM 1785 C CA . ALA A 1 224 ? 2.782 -5.331 -5.583 1.00 83.69 224 ALA A CA 1
ATOM 1786 C C . ALA A 1 224 ? 2.311 -5.686 -4.163 1.00 83.69 224 ALA A C 1
ATOM 1788 O O . ALA A 1 224 ? 2.766 -6.655 -3.553 1.00 83.69 224 ALA A O 1
ATOM 1789 N N . THR A 1 225 ? 1.384 -4.896 -3.630 1.00 86.19 225 THR A N 1
ATOM 1790 C CA . THR A 1 225 ? 0.751 -5.136 -2.333 1.00 86.19 225 THR A CA 1
ATOM 1791 C C . THR A 1 225 ? -0.590 -5.815 -2.546 1.00 86.19 225 THR A C 1
ATOM 1793 O O . THR A 1 225 ? -1.433 -5.306 -3.279 1.00 86.19 225 THR A O 1
ATOM 1796 N N . THR A 1 226 ? -0.807 -6.960 -1.906 1.00 87.88 226 THR A N 1
ATOM 1797 C CA . THR A 1 226 ? -2.099 -7.650 -1.949 1.00 87.88 226 THR A CA 1
ATOM 1798 C C . THR A 1 226 ? -3.153 -6.863 -1.177 1.00 87.88 226 THR A C 1
ATOM 1800 O O . THR A 1 226 ? -2.946 -6.524 -0.013 1.00 87.88 226 THR A O 1
ATOM 1803 N N . VAL A 1 227 ? -4.273 -6.582 -1.841 1.00 88.56 227 VAL A N 1
ATOM 1804 C CA . VAL A 1 227 ? -5.401 -5.793 -1.332 1.00 88.56 227 VAL A CA 1
ATOM 1805 C C . VAL A 1 227 ? -6.619 -6.667 -1.056 1.00 88.56 227 VAL A C 1
ATOM 1807 O O . VAL A 1 227 ? -7.337 -6.404 -0.105 1.00 88.56 227 VAL A O 1
ATOM 1810 N N . ALA A 1 228 ? -6.844 -7.727 -1.829 1.00 88.31 228 ALA A N 1
ATOM 1811 C CA . ALA A 1 228 ? -7.903 -8.698 -1.560 1.00 88.31 228 ALA A CA 1
ATOM 1812 C C . ALA A 1 228 ? -7.391 -10.110 -1.855 1.00 88.31 228 ALA A C 1
ATOM 1814 O O . ALA A 1 228 ? -6.608 -10.308 -2.785 1.00 88.31 228 ALA A O 1
ATOM 1815 N N . THR A 1 229 ? -7.815 -11.100 -1.071 1.00 87.81 229 THR A N 1
ATOM 1816 C CA . THR A 1 229 ? -7.409 -12.503 -1.251 1.00 87.81 229 THR A CA 1
ATOM 1817 C C . THR A 1 229 ? -8.619 -13.396 -1.411 1.00 87.81 229 THR A C 1
ATOM 1819 O O . THR A 1 229 ? -9.600 -13.192 -0.706 1.00 87.81 229 THR A O 1
ATOM 1822 N N . GLN A 1 230 ? -8.477 -14.458 -2.206 1.00 85.12 230 GLN A N 1
ATOM 1823 C CA . GLN A 1 230 ? -9.545 -15.425 -2.475 1.00 85.12 230 GLN A CA 1
ATOM 1824 C C . GLN A 1 230 ? -10.756 -14.792 -3.163 1.00 85.12 230 GLN A C 1
ATOM 1826 O O . GLN A 1 230 ? -11.888 -15.169 -2.874 1.00 85.12 230 GLN A O 1
ATOM 1831 N N . VAL A 1 231 ? -10.493 -13.860 -4.081 1.00 88.19 231 VAL A N 1
ATOM 1832 C CA . VAL A 1 231 ? -11.556 -13.190 -4.829 1.00 88.19 231 VAL A CA 1
ATOM 1833 C C . VAL A 1 231 ? -12.237 -14.148 -5.803 1.00 88.19 231 VAL A C 1
ATOM 1835 O O . VAL A 1 231 ? -11.614 -15.091 -6.306 1.00 88.19 231 VAL A O 1
ATOM 1838 N N . SER A 1 232 ? -13.521 -13.906 -6.048 1.00 88.06 232 SER A N 1
ATOM 1839 C CA . SER A 1 232 ? -14.337 -14.673 -6.984 1.00 88.06 232 SER A CA 1
ATOM 1840 C C . SER A 1 232 ? -13.891 -14.475 -8.436 1.00 88.06 232 SER A C 1
ATOM 1842 O O . SER A 1 232 ? -13.347 -13.429 -8.797 1.00 88.06 232 SER A O 1
ATOM 1844 N N . ASP A 1 233 ? -14.165 -15.465 -9.290 1.00 86.50 233 ASP A N 1
ATOM 1845 C CA . ASP A 1 233 ? -13.873 -15.387 -10.729 1.00 86.50 233 ASP A CA 1
ATOM 1846 C C . ASP A 1 233 ? -14.618 -14.215 -11.403 1.00 86.50 233 ASP A C 1
ATOM 1848 O O . ASP A 1 233 ? -14.117 -13.632 -12.365 1.00 86.50 233 ASP A O 1
ATOM 1852 N N . GLU A 1 234 ? -15.786 -13.830 -10.874 1.00 88.81 234 GLU A N 1
ATOM 1853 C CA . GLU A 1 234 ? -16.556 -12.667 -11.335 1.00 88.81 234 GLU A CA 1
ATOM 1854 C C . GLU A 1 234 ? -15.821 -11.359 -11.018 1.00 88.81 234 GLU A C 1
ATOM 1856 O O . GLU A 1 234 ? -15.670 -10.509 -11.897 1.00 88.81 234 GLU A O 1
ATOM 1861 N N . THR A 1 235 ? -15.278 -11.234 -9.802 1.00 88.12 235 THR A N 1
ATOM 1862 C CA . THR A 1 235 ? -14.429 -10.105 -9.401 1.00 88.12 235 THR A CA 1
ATOM 1863 C C . THR A 1 235 ? -13.177 -10.028 -10.276 1.00 88.12 235 THR A C 1
ATOM 1865 O O . THR A 1 235 ? -12.794 -8.942 -10.710 1.00 88.12 235 THR A O 1
ATOM 1868 N N . VAL A 1 236 ? -12.541 -11.171 -10.571 1.00 87.31 236 VAL A N 1
ATOM 1869 C CA . VAL A 1 236 ? -11.364 -11.230 -11.454 1.00 87.31 236 VAL A CA 1
ATOM 1870 C C . VAL A 1 236 ? -11.698 -10.690 -12.839 1.00 87.31 236 VAL A C 1
ATOM 1872 O O . VAL A 1 236 ? -10.975 -9.837 -13.351 1.00 87.31 236 VAL A O 1
ATOM 1875 N N . ALA A 1 237 ? -12.793 -11.161 -13.436 1.00 88.44 237 ALA A N 1
ATOM 1876 C CA . ALA A 1 237 ? -13.222 -10.707 -14.751 1.00 88.44 237 ALA A CA 1
ATOM 1877 C C . ALA A 1 237 ? -13.515 -9.197 -14.761 1.00 88.44 237 ALA A C 1
ATOM 1879 O O . ALA A 1 237 ? -13.013 -8.495 -15.634 1.00 88.44 237 ALA A O 1
ATOM 1880 N N . ASP A 1 238 ? -14.239 -8.687 -13.760 1.00 90.31 238 ASP A N 1
ATOM 1881 C CA . ASP A 1 238 ? -14.608 -7.266 -13.666 1.00 90.31 238 ASP A CA 1
ATOM 1882 C C . ASP A 1 238 ? -13.362 -6.366 -13.516 1.00 90.31 238 ASP A C 1
ATOM 1884 O O . ASP A 1 238 ? -13.230 -5.340 -14.187 1.00 90.31 238 ASP A O 1
ATOM 1888 N N . VAL A 1 239 ? -12.377 -6.780 -12.708 1.00 89.25 239 VAL A N 1
ATOM 1889 C CA . VAL A 1 239 ? -11.097 -6.059 -12.571 1.00 89.25 239 VAL A CA 1
ATOM 1890 C C . VAL A 1 239 ? -10.289 -6.097 -13.876 1.00 89.25 239 VAL A C 1
ATOM 1892 O O . VAL A 1 239 ? -9.710 -5.081 -14.275 1.00 89.25 239 VAL A O 1
ATOM 1895 N N . LEU A 1 240 ? -10.264 -7.238 -14.573 1.00 87.19 240 LEU A N 1
ATOM 1896 C CA . LEU A 1 240 ? -9.570 -7.372 -15.857 1.00 87.19 240 LEU A CA 1
ATOM 1897 C C . LEU A 1 240 ? -10.217 -6.519 -16.960 1.00 87.19 240 LEU A C 1
ATOM 1899 O O . LEU A 1 240 ? -9.505 -5.883 -17.738 1.00 87.19 240 LEU A O 1
ATOM 1903 N N . GLU A 1 241 ? -11.547 -6.433 -16.997 1.00 89.56 241 GLU A N 1
ATOM 1904 C CA . GLU A 1 241 ? -12.276 -5.571 -17.936 1.00 89.56 241 GLU A CA 1
ATOM 1905 C C . GLU A 1 241 ? -11.977 -4.082 -17.708 1.00 89.56 241 GLU A C 1
ATOM 1907 O O . GLU A 1 241 ? -11.854 -3.316 -18.666 1.00 89.56 241 GLU A O 1
ATOM 1912 N N . HIS A 1 242 ? -11.765 -3.680 -16.452 1.00 89.38 242 HIS A N 1
ATOM 1913 C CA . HIS A 1 242 ? -11.473 -2.296 -16.072 1.00 89.38 242 HIS A CA 1
ATOM 1914 C C . HIS A 1 242 ? -9.973 -1.987 -15.922 1.00 89.38 242 HIS A C 1
ATOM 1916 O O . HIS A 1 242 ? -9.609 -0.905 -15.461 1.00 89.38 242 HIS A O 1
ATOM 1922 N N . THR A 1 243 ? -9.072 -2.878 -16.353 1.00 85.19 243 THR A N 1
ATOM 1923 C CA . THR A 1 243 ? -7.612 -2.706 -16.176 1.00 85.19 243 THR A CA 1
ATOM 1924 C C . THR A 1 243 ? -7.067 -1.427 -16.827 1.00 85.19 243 THR A C 1
ATOM 1926 O O . THR A 1 243 ? -6.112 -0.838 -16.324 1.00 85.19 243 THR A O 1
ATOM 1929 N N . ALA A 1 244 ? -7.689 -0.944 -17.909 1.00 83.94 244 ALA A N 1
ATOM 1930 C CA . ALA A 1 244 ? -7.299 0.314 -18.553 1.00 83.94 244 ALA A CA 1
ATOM 1931 C C . ALA A 1 244 ? -7.475 1.541 -17.635 1.00 83.94 244 ALA A C 1
ATOM 1933 O O . ALA A 1 244 ? -6.659 2.462 -17.678 1.00 83.94 244 ALA A O 1
ATOM 1934 N N . ASP A 1 245 ? -8.506 1.526 -16.787 1.00 83.56 245 ASP A N 1
ATOM 1935 C CA . ASP A 1 245 ? -8.805 2.590 -15.822 1.00 83.56 245 ASP A CA 1
ATOM 1936 C C . ASP A 1 245 ? -8.124 2.354 -14.459 1.00 83.56 245 ASP A C 1
ATOM 1938 O O . ASP A 1 245 ? -8.007 3.282 -13.654 1.00 83.56 245 ASP A O 1
ATOM 1942 N N . LEU A 1 246 ? -7.662 1.124 -14.207 1.00 85.75 246 LEU A N 1
ATOM 1943 C CA . LEU A 1 246 ? -7.051 0.648 -12.964 1.00 85.75 246 LEU A CA 1
ATOM 1944 C C . LEU A 1 246 ? -5.544 0.382 -13.136 1.00 85.75 246 LEU A C 1
ATOM 1946 O O . LEU A 1 246 ? -5.036 -0.699 -12.833 1.00 85.75 246 LEU A O 1
ATOM 1950 N N . ALA A 1 247 ? -4.800 1.368 -13.635 1.00 84.75 247 ALA A N 1
ATOM 1951 C CA . ALA A 1 247 ? -3.371 1.222 -13.885 1.00 84.75 247 ALA A CA 1
ATOM 1952 C C . ALA A 1 247 ? -2.601 0.860 -12.598 1.00 84.75 247 ALA A C 1
ATOM 1954 O O . ALA A 1 247 ? -2.615 1.587 -11.608 1.00 84.75 247 ALA A O 1
ATOM 1955 N N . GLY A 1 248 ? -1.875 -0.259 -12.620 1.00 82.62 248 GLY A N 1
ATOM 1956 C CA . GLY A 1 248 ? -1.145 -0.767 -11.452 1.00 82.62 248 GLY A CA 1
ATOM 1957 C C . GLY A 1 248 ? -1.952 -1.699 -10.547 1.00 82.62 248 GLY A C 1
ATOM 1958 O O . GLY A 1 248 ? -1.399 -2.178 -9.561 1.00 82.62 248 GLY A O 1
ATOM 1959 N N . VAL A 1 249 ? -3.209 -1.997 -10.881 1.00 87.81 249 VAL A N 1
ATOM 1960 C CA . VAL A 1 249 ? -3.976 -3.093 -10.278 1.00 87.81 249 VAL A CA 1
ATOM 1961 C C . VAL A 1 249 ? -3.812 -4.352 -11.131 1.00 87.81 249 VAL A C 1
ATOM 1963 O O . VAL A 1 249 ? -3.827 -4.274 -12.358 1.00 87.81 249 VAL A O 1
ATOM 1966 N N . ASN A 1 250 ? -3.642 -5.508 -10.494 1.00 85.88 250 ASN A N 1
ATOM 1967 C CA . ASN A 1 250 ? -3.545 -6.804 -11.166 1.00 85.88 250 ASN A CA 1
ATOM 1968 C C . ASN A 1 250 ? -4.155 -7.925 -10.307 1.00 85.88 250 ASN A C 1
ATOM 1970 O O . ASN A 1 250 ? -4.345 -7.725 -9.106 1.00 85.88 250 ASN A O 1
ATOM 1974 N N . VAL A 1 251 ? -4.439 -9.093 -10.892 1.00 83.06 251 VAL A N 1
ATOM 1975 C CA . VAL A 1 251 ? -5.089 -10.245 -10.228 1.00 83.06 251 VAL A CA 1
ATOM 1976 C C . VAL A 1 251 ? -4.278 -11.531 -10.368 1.00 83.06 251 VAL A C 1
ATOM 1978 O O . VAL A 1 251 ? -3.619 -11.693 -11.418 1.00 83.06 251 VAL A O 1
#

Foldseek 3Di:
DVVVVVVVVVVVCVVLVVDPVVVVVVVVVVVVVVVVVVCCCCCPVCVVVVVVVVVVVVDDDDDDDDADDFDADPVRHTPDHDDDKDFKWFFPPVPDPDLLLVLVLLLVLLVLCVVQPFDWDFPQQWDADPVRDIQGNQPDLVSLLVSLCVVVVHPDSVCAPPPVNPRHSPDGRVRVLVVLCVVSVLQVHADPVRHRDDDDSRSSVLSSRNVSQCVVCVVVSVDIGTTTMRDDPSSQVVCVVCCVSNPRIHD

InterPro domains:
  IPR005311 Penicillin-binding protein, dimerisation domain [PF03717] (64-251)
  IPR036138 Penicillin-binding protein, dimerisation domain superfamily [SSF56519] (60-250)
  IPR050515 Class D beta-lactamase/transpeptidase [PTHR30627] (17-251)

pLDDT: mean 80.88, std 9.32, range [54.09, 94.5]

Sequence (251 aa):
MFRDLLDILKDFLKKIISSRLLVLGVICIAMYAGLIHKLFNLQIVNGEQALNDYMQLTEQTLTTAGTRGNIYDRNGKVLAYNKLAYSVTVQDTGAYKTTADQNAMYLRLVRILEKHGETVQGKFEVALDSNGDMIYTSSSEAARKRFLRDYYGLKSVEELDDEDNKYPSAISARELFEKAFTTAKLNEMKDADGNPVTMTDQEALDIINIKYALRLMSYRKYEATTVATQVSDETVADVLEHTADLAGVNV

Secondary structure (DSSP, 8-state):
-HHHHHHHHHHHHHHHHTSHHHHHHHHHHHHHHHHHHHHHIIIIISHHHHHHHHHHHH-----PPPPPPPEE-TTS-EEE-----EEEEE---S---SHHHHHHHHHHHHHHHHHTTPPPP--S-EEE-TTS-EEE--SSHHHHHHHHHHHHT-SSGGGTT-TT-SS-SS--HHHHHHHHHHHTT-TT-B-TTS-B----HHHHHHHHHHHHHHHHTTT-TTSPEEEEEEE-HHHHHHHHHTTTTSTTEE-